Protein AF-0000000084938611 (afdb_homodimer)

Sequence (372 aa):
MTQPIEGFDRHVVHQPCFSPTEMANIIAAADADLMDGTIAGQVGDNSIRRSKVHWLDKQTFDWAYRRLWKVVETLNRQHFGFDIERFEGRFQVARYHQDDEGFYTWHMDAGQKTANRKISISVQLTPPQDYLGGTLEFFYTNKNKPAPTDHGSIVAFPSFVMHRVTPIERGVRYSLVAWVVGPRWRMTQPIEGFDRHVVHQPCFSPTEMANIIAAADADLMDGTIAGQVGDNSIRRSKVHWLDKQTFDWAYRRLWKVVETLNRQHFGFDIERFEGRFQVARYHQDDEGFYTWHMDAGQKTANRKISISVQLTPPQDYLGGTLEFFYTNKNKPAPTDHGSIVAFPSFVMHRVTPIERGVRYSLVAWVVGPRWR

pLDDT: mean 89.87, std 13.72, range [24.64, 98.81]

Solvent-accessible surface area (backbone atoms only — not comparable to full-atom values): 18884 Å² total; per-residue (Å²): 126,81,60,75,57,59,23,70,57,52,70,46,80,44,74,53,88,60,52,72,67,55,36,50,51,53,50,52,61,30,72,75,54,62,40,76,40,67,49,97,92,40,76,68,46,68,88,48,34,34,37,32,28,16,70,49,57,59,80,86,42,41,68,58,55,55,53,50,46,55,51,50,53,50,49,30,70,62,47,58,58,55,56,69,75,46,66,54,81,56,43,34,35,37,37,29,36,33,93,70,39,6,30,28,50,55,31,42,64,20,28,59,90,30,42,34,36,47,36,32,36,42,29,28,53,36,50,53,88,56,37,36,65,49,45,44,31,31,54,44,48,89,50,81,42,74,57,83,52,52,61,30,29,30,38,36,30,53,13,61,48,37,28,29,30,39,47,21,71,36,47,52,45,39,33,40,37,41,37,30,23,28,64,62,62,45,129,80,60,76,56,60,23,68,57,54,70,46,79,44,75,51,88,60,52,73,68,55,37,50,50,53,50,53,61,29,71,75,54,62,40,76,39,67,47,98,93,38,76,68,46,68,87,48,34,35,38,31,28,18,70,49,58,60,79,86,42,42,67,57,55,55,53,51,46,54,50,50,52,52,49,30,68,62,47,58,58,53,56,69,73,45,66,54,82,57,43,34,34,38,39,29,37,32,92,70,39,7,28,30,51,54,32,42,64,20,27,59,91,30,42,33,36,47,38,32,35,40,30,28,54,36,51,53,89,56,38,36,63,49,45,44,32,31,53,45,49,89,48,80,43,73,58,85,52,51,61,27,28,31,38,39,30,54,12,61,48,38,30,30,30,39,48,22,70,36,48,52,45,38,32,40,38,43,38,29,24,29,65,63,60,46

Radius of gyration: 22.22 Å; Cα contacts (8 Å, |Δi|>4): 883; chains: 2; bounding box: 39×65×51 Å

Organism: Ferrimonas balearica (strain DSM 9799 / CCM 4581 / KCTC 23876 / PAT) (NCBI:txid550540)

Secondary structure (DSSP, 8-state):
-------SS--EEE---S-HHHHHHHHHHHHTS-EE--BTTB---TTTEE-EEEEPPTTTTHHHHHHHHHHHHHHIIIII-----EE-SSPEEEEEEGGGT-EEEEE-SS-SS-TTEEEEEEEE-S-GGGEEE--EEEESSSSEEEPP--TT-EEEEETTSEEEEPPEEEEEEEEEEEEEE-SPP-/-------SS--EEE---S-HHHHHHHHHHHHTS-EE--BTTB---TTTEE-EEEEPPTTTTHHHHHHHHHHHHHHIIIII-----EE-SSPEEEEEEGGGT-EEEEE-SS-STTTTEEEEEEEE-S-GGGEEE--EEEESSSSEEEPP--TT-EEEEETTSEEEEPPEEEEEEEEEEEEEE-SPP-

InterPro domains:
  IPR005123 Oxoglutarate/iron-dependent dioxygenase domain [PS51471] (86-182)
  IPR006620 Prolyl 4-hydroxylase, alpha subunit [SM00702] (8-181)
  IPR044862 Prolyl 4-hydroxylase alpha subunit, Fe(2+) 2OG dioxygenase domain [PF13640] (91-180)

Foldseek 3Di:
DQPDQDDQLDKDKDAFPDDLVRLVVVVVVWVVDWDFDDDVPDDDPVVAWGKIKDFDDCVVVVVVQVSVVVVVVVCCSRHPVDAFDGWDHTKMKIKAFQVSQGKGDKDFQCDPVNQQWFKKKKFWSDAPVQWDFQWKWWDRDPDIHTDDNHHRMMMMHTRGTIIMTGTTNGGMTIMIMITIGGPGDD/DQPDQDDQLDKDKDAFPDDLVRLVVVVVVWVVDWDFDDDDPDDDPVVAWGKIKDFDDCVVVVVVQVSVVVVVVVCCSRHPVDAFDGWDHTKMKIKAFQVSQGKGDKDFQCDPVNQQWFKKKKFWSDAPVQWDFQWKWWDRDPDIHTDDNHHRMMMMHTRGTIIMTGTTNGGMTIMIMITIGGPGDD

Structure (mmCIF, N/CA/C/O backbone):
data_AF-0000000084938611-model_v1
#
loop_
_entity.id
_entity.type
_entity.pdbx_description
1 polymer '2OG-Fe(II) oxygenase'
#
loop_
_atom_site.group_PDB
_atom_site.id
_atom_site.type_symbol
_atom_site.label_atom_id
_atom_site.label_alt_id
_atom_site.label_comp_id
_atom_site.label_asym_id
_atom_site.label_entity_id
_atom_site.label_seq_id
_atom_site.pdbx_PDB_ins_code
_atom_site.Cartn_x
_atom_site.Cartn_y
_atom_site.Cartn_z
_atom_site.occupancy
_atom_site.B_iso_or_equiv
_atom_site.auth_seq_id
_atom_site.auth_comp_id
_atom_site.auth_asym_id
_atom_site.auth_atom_id
_atom_site.pdbx_PDB_model_num
ATOM 1 N N . MET A 1 1 ? 19.312 -14.242 15.898 1 25.19 1 MET A N 1
ATOM 2 C CA . MET A 1 1 ? 19.219 -12.812 15.625 1 25.19 1 MET A CA 1
ATOM 3 C C . MET A 1 1 ? 18.172 -12.523 14.562 1 25.19 1 MET A C 1
ATOM 5 O O . MET A 1 1 ? 18.234 -13.055 13.445 1 25.19 1 MET A O 1
ATOM 9 N N . THR A 1 2 ? 16.984 -12.289 14.906 1 33.72 2 THR A N 1
ATOM 10 C CA . THR A 1 2 ? 15.859 -12.195 13.977 1 33.72 2 THR A CA 1
ATOM 11 C C . THR A 1 2 ? 16.172 -11.195 12.867 1 33.72 2 THR A C 1
ATOM 13 O O . THR A 1 2 ? 16.578 -10.062 13.133 1 33.72 2 THR A O 1
ATOM 16 N N . GLN A 1 3 ? 16.531 -11.688 11.773 1 39.69 3 GLN A N 1
ATOM 17 C CA . GLN A 1 3 ? 16.922 -10.812 10.672 1 39.69 3 GLN A CA 1
ATOM 18 C C . GLN A 1 3 ? 15.969 -9.617 10.562 1 39.69 3 GLN A C 1
ATOM 20 O O . GLN A 1 3 ? 14.758 -9.758 10.766 1 39.69 3 GLN A O 1
ATOM 25 N N . PRO A 1 4 ? 16.578 -8.602 10.703 1 44.38 4 PRO A N 1
ATOM 26 C CA . PRO A 1 4 ? 15.75 -7.398 10.625 1 44.38 4 PRO A CA 1
ATOM 27 C C . PRO A 1 4 ? 14.766 -7.434 9.453 1 44.38 4 PRO A C 1
ATOM 29 O O . PRO A 1 4 ? 15.125 -7.875 8.359 1 44.38 4 PRO A O 1
ATOM 32 N N . ILE A 1 5 ? 13.492 -7.875 9.68 1 49.47 5 ILE A N 1
ATOM 33 C CA . ILE A 1 5 ? 12.438 -7.762 8.68 1 49.47 5 ILE A CA 1
ATOM 34 C C . ILE A 1 5 ? 12.562 -6.426 7.949 1 49.47 5 ILE A C 1
ATOM 36 O O . ILE A 1 5 ? 12.625 -5.371 8.586 1 49.47 5 ILE A O 1
ATOM 40 N N . GLU A 1 6 ? 13.141 -6.535 6.77 1 56.44 6 GLU A N 1
ATOM 41 C CA . GLU A 1 6 ? 13.289 -5.395 5.871 1 56.44 6 GLU A CA 1
ATOM 42 C C . GLU A 1 6 ? 11.953 -4.707 5.621 1 56.44 6 GLU A C 1
ATOM 44 O O . GLU A 1 6 ? 10.898 -5.273 5.91 1 56.44 6 GLU A O 1
ATOM 49 N N . GLY A 1 7 ? 11.906 -3.578 5.219 1 61.72 7 GLY A N 1
ATOM 50 C CA . GLY A 1 7 ? 10.773 -2.736 4.863 1 61.72 7 GLY A CA 1
ATOM 51 C C . GLY A 1 7 ? 9.812 -3.402 3.898 1 61.72 7 GLY A C 1
ATOM 52 O O . GLY A 1 7 ? 10.117 -4.465 3.35 1 61.72 7 GLY A O 1
ATOM 53 N N . PHE A 1 8 ? 8.578 -3.033 3.906 1 64.44 8 PHE A N 1
ATOM 54 C CA . PHE A 1 8 ? 7.492 -3.646 3.15 1 64.44 8 PHE A CA 1
ATOM 55 C C . PHE A 1 8 ? 7.469 -3.129 1.718 1 64.44 8 PHE A C 1
ATOM 57 O O . PHE A 1 8 ? 6.52 -3.385 0.975 1 64.44 8 PHE A O 1
ATOM 64 N N . ASP A 1 9 ? 8.547 -2.529 1.434 1 65.19 9 ASP A N 1
ATOM 65 C CA . ASP A 1 9 ? 8.648 -1.992 0.08 1 65.19 9 ASP A CA 1
ATOM 66 C C . ASP A 1 9 ? 9.391 -2.953 -0.841 1 65.19 9 ASP A C 1
ATOM 68 O O . ASP A 1 9 ? 10.234 -2.531 -1.634 1 65.19 9 ASP A O 1
ATOM 72 N N . ARG A 1 10 ? 9.086 -4.207 -0.572 1 74.88 10 ARG A N 1
ATOM 73 C CA . ARG A 1 10 ? 9.734 -5.195 -1.429 1 74.88 10 ARG A CA 1
ATOM 74 C C . ARG A 1 10 ? 8.906 -6.473 -1.51 1 74.88 10 ARG A C 1
ATOM 76 O O . ARG A 1 10 ? 8.078 -6.742 -0.635 1 74.88 10 ARG A O 1
ATOM 83 N N . HIS A 1 11 ? 9.117 -7.164 -2.607 1 89.94 11 HIS A N 1
ATOM 84 C CA . HIS A 1 11 ? 8.672 -8.547 -2.734 1 89.94 11 HIS A CA 1
ATOM 85 C C . HIS A 1 11 ? 9.836 -9.516 -2.598 1 89.94 11 HIS A C 1
ATOM 87 O O . HIS A 1 11 ? 11 -9.125 -2.734 1 89.94 11 HIS A O 1
ATOM 93 N N . VAL A 1 12 ? 9.562 -10.727 -2.23 1 93.88 12 VAL A N 1
ATOM 94 C CA . VAL A 1 12 ? 10.578 -11.758 -2.088 1 93.88 12 VAL A CA 1
ATOM 95 C C . VAL A 1 12 ? 10.344 -12.859 -3.125 1 93.88 12 VAL A C 1
ATOM 97 O O . VAL A 1 12 ? 9.203 -13.141 -3.494 1 93.88 12 VAL A O 1
ATOM 100 N N . VAL A 1 13 ? 11.484 -13.445 -3.578 1 95.5 13 VAL A N 1
ATOM 101 C CA . VAL A 1 13 ? 11.414 -14.461 -4.625 1 95.5 13 VAL A CA 1
ATOM 102 C C . VAL A 1 13 ? 11.945 -15.789 -4.09 1 95.5 13 VAL A C 1
ATOM 104 O O . VAL A 1 13 ? 12.938 -15.82 -3.363 1 95.5 13 VAL A O 1
ATOM 107 N N . HIS A 1 14 ? 11.281 -16.828 -4.379 1 97.44 14 HIS A N 1
ATOM 108 C CA . HIS A 1 14 ? 11.68 -18.188 -4.023 1 97.44 14 HIS A CA 1
ATOM 109 C C . HIS A 1 14 ? 11.773 -19.078 -5.262 1 97.44 14 HIS A C 1
ATOM 111 O O . HIS A 1 14 ? 11.07 -18.844 -6.25 1 97.44 14 HIS A O 1
ATOM 117 N N . GLN A 1 15 ? 12.617 -20.031 -5.219 1 97.06 15 GLN A N 1
ATOM 118 C CA . GLN A 1 15 ? 12.758 -21 -6.305 1 97.06 15 GLN A CA 1
ATOM 119 C C . GLN A 1 15 ? 11.492 -21.828 -6.465 1 97.06 15 GLN A C 1
ATOM 121 O O . GLN A 1 15 ? 10.688 -21.922 -5.539 1 97.06 15 GLN A O 1
ATOM 126 N N . PRO A 1 16 ? 11.375 -22.484 -7.648 1 97.88 16 PRO A N 1
ATOM 127 C CA . PRO A 1 16 ? 10.172 -23.281 -7.895 1 97.88 16 PRO A CA 1
ATOM 128 C C . PRO A 1 16 ? 10.008 -24.422 -6.887 1 97.88 16 PRO A C 1
ATOM 130 O O . PRO A 1 16 ? 10.992 -25.047 -6.484 1 97.88 16 PRO A O 1
ATOM 133 N N . CYS A 1 17 ? 8.75 -24.594 -6.535 1 98.12 17 CYS A N 1
ATOM 134 C CA . CYS A 1 17 ? 8.461 -25.766 -5.703 1 98.12 17 CYS A CA 1
ATOM 135 C C . CYS A 1 17 ? 7.629 -26.781 -6.469 1 98.12 17 CYS A C 1
ATOM 137 O O . CYS A 1 17 ? 7.23 -27.812 -5.91 1 98.12 17 CYS A O 1
ATOM 139 N N . PHE A 1 18 ? 7.27 -26.484 -7.711 1 98.44 18 PHE A N 1
ATOM 140 C CA . PHE A 1 18 ? 6.578 -27.391 -8.617 1 98.44 18 PHE A CA 1
ATOM 141 C C . PHE A 1 18 ? 7.469 -27.75 -9.797 1 98.44 18 PHE A C 1
ATOM 143 O O . PHE A 1 18 ? 8.203 -26.922 -10.32 1 98.44 18 PHE A O 1
ATOM 150 N N . SER A 1 19 ? 7.324 -28.969 -10.25 1 98.19 19 SER A N 1
ATOM 151 C CA . SER A 1 19 ? 8.008 -29.391 -11.469 1 98.19 19 SER A CA 1
ATOM 152 C C . SER A 1 19 ? 7.297 -28.859 -12.711 1 98.19 19 SER A C 1
ATOM 154 O O . SER A 1 19 ? 6.121 -28.5 -12.648 1 98.19 19 SER A O 1
ATOM 156 N N . PRO A 1 20 ? 8.008 -28.875 -13.859 1 97.88 20 PRO A N 1
ATOM 157 C CA . PRO A 1 20 ? 7.352 -28.484 -15.109 1 97.88 20 PRO A CA 1
ATOM 158 C C . PRO A 1 20 ? 6.109 -29.312 -15.414 1 97.88 20 PRO A C 1
ATOM 160 O O . PRO A 1 20 ? 5.098 -28.766 -15.875 1 97.88 20 PRO A O 1
ATOM 163 N N . THR A 1 21 ? 6.172 -30.609 -15.125 1 98.31 21 THR A N 1
ATOM 164 C CA . THR A 1 21 ? 5.027 -31.484 -15.367 1 98.31 21 THR A CA 1
ATOM 165 C C . THR A 1 21 ? 3.859 -31.109 -14.461 1 98.31 21 THR A C 1
ATOM 167 O O . THR A 1 21 ? 2.709 -31.078 -14.906 1 98.31 21 THR A O 1
ATOM 170 N N . GLU A 1 22 ? 4.172 -30.828 -13.219 1 98.5 22 GLU A N 1
ATOM 171 C CA . GLU A 1 22 ? 3.145 -30.422 -12.266 1 98.5 22 GLU A CA 1
ATOM 172 C C . GLU A 1 22 ? 2.498 -29.109 -12.672 1 98.5 22 GLU A C 1
ATOM 174 O O . GLU A 1 22 ? 1.279 -28.953 -12.578 1 98.5 22 GLU A O 1
ATOM 179 N N . MET A 1 23 ? 3.281 -28.172 -13.156 1 98.62 23 MET A N 1
ATOM 180 C CA . MET A 1 23 ? 2.76 -26.875 -13.594 1 98.62 23 MET A CA 1
ATOM 181 C C . MET A 1 23 ? 1.889 -27.031 -14.836 1 98.62 23 MET A C 1
ATOM 183 O O . MET A 1 23 ? 0.851 -26.391 -14.953 1 98.62 23 MET A O 1
ATOM 187 N N . ALA A 1 24 ? 2.275 -27.938 -15.695 1 98.12 24 ALA A N 1
ATOM 188 C CA . ALA A 1 24 ? 1.462 -28.219 -16.875 1 98.12 24 ALA A CA 1
ATOM 189 C C . ALA A 1 24 ? 0.113 -28.812 -16.469 1 98.12 24 ALA A C 1
ATOM 191 O O . ALA A 1 24 ? -0.913 -28.516 -17.078 1 98.12 24 ALA A O 1
ATOM 192 N N . ASN A 1 25 ? 0.142 -29.672 -15.469 1 97.94 25 ASN A N 1
ATOM 193 C CA . ASN A 1 25 ? -1.1 -30.25 -14.969 1 97.94 25 ASN A CA 1
ATOM 194 C C . ASN A 1 25 ? -2.025 -29.188 -14.383 1 97.94 25 ASN A C 1
ATOM 196 O O . ASN A 1 25 ? -3.242 -29.25 -14.57 1 97.94 25 ASN A O 1
ATOM 200 N N . ILE A 1 26 ? -1.446 -28.219 -13.641 1 98.44 26 ILE A N 1
ATOM 201 C CA . ILE A 1 26 ? -2.223 -27.125 -13.07 1 98.44 26 ILE A CA 1
ATOM 202 C C . ILE A 1 26 ? -2.857 -26.312 -14.188 1 98.44 26 ILE A C 1
ATOM 204 O O . ILE A 1 26 ? -4.051 -26 -14.133 1 98.44 26 ILE A O 1
ATOM 208 N N . ILE A 1 27 ? -2.1 -26.016 -15.211 1 98.38 27 ILE A N 1
ATOM 209 C CA . ILE A 1 27 ? -2.594 -25.234 -16.328 1 98.38 27 ILE A CA 1
ATOM 210 C C . ILE A 1 27 ? -3.719 -25.984 -17.031 1 98.38 27 ILE A C 1
ATOM 212 O O . ILE A 1 27 ? -4.754 -25.406 -17.375 1 98.38 27 ILE A O 1
ATOM 216 N N . ALA A 1 28 ? -3.561 -27.297 -17.25 1 97.81 28 ALA A N 1
ATOM 217 C CA . ALA A 1 28 ? -4.559 -28.109 -17.938 1 97.81 28 ALA A CA 1
ATOM 218 C C . ALA A 1 28 ? -5.875 -28.125 -17.172 1 97.81 28 ALA A C 1
ATOM 220 O O . ALA A 1 28 ? -6.949 -28.031 -17.766 1 97.81 28 ALA A O 1
ATOM 221 N N . ALA A 1 29 ? -5.766 -28.266 -15.891 1 96.88 29 ALA A N 1
ATOM 222 C CA . ALA A 1 29 ? -6.961 -28.25 -15.055 1 96.88 29 ALA A CA 1
ATOM 223 C C . ALA A 1 29 ? -7.695 -26.922 -15.164 1 96.88 29 ALA A C 1
ATOM 225 O O . ALA A 1 29 ? -8.93 -26.891 -15.195 1 96.88 29 ALA A O 1
ATOM 226 N N . ALA A 1 30 ? -6.918 -25.844 -15.211 1 96.12 30 ALA A N 1
ATOM 227 C CA . ALA A 1 30 ? -7.516 -24.516 -15.297 1 96.12 30 ALA A CA 1
ATOM 228 C C . ALA A 1 30 ? -8.156 -24.281 -16.672 1 96.12 30 ALA A C 1
ATOM 230 O O . ALA A 1 30 ? -9.266 -23.75 -16.75 1 96.12 30 ALA A O 1
ATOM 231 N N . ASP A 1 31 ? -7.52 -24.734 -17.688 1 94.19 31 ASP A N 1
ATOM 232 C CA . ASP A 1 31 ? -7.953 -24.484 -19.062 1 94.19 31 ASP A CA 1
ATOM 233 C C . ASP A 1 31 ? -9.297 -25.172 -19.344 1 94.19 31 ASP A C 1
ATOM 235 O O . ASP A 1 31 ? -10.055 -24.719 -20.203 1 94.19 31 ASP A O 1
ATOM 239 N N . ALA A 1 32 ? -9.617 -26.141 -18.547 1 89.69 32 ALA A N 1
ATOM 240 C CA . ALA A 1 32 ? -10.844 -26.906 -18.75 1 89.69 32 ALA A CA 1
ATOM 241 C C . ALA A 1 32 ? -12.062 -26.109 -18.297 1 89.69 32 ALA A C 1
ATOM 243 O O . ALA A 1 32 ? -13.188 -26.391 -18.719 1 89.69 32 ALA A O 1
ATOM 244 N N . ASP A 1 33 ? -11.859 -25.141 -17.406 1 90 33 ASP A N 1
ATOM 245 C CA . ASP A 1 33 ? -12.984 -24.422 -16.812 1 90 33 ASP A CA 1
ATOM 246 C C . ASP A 1 33 ? -12.57 -23.016 -16.375 1 90 33 ASP A C 1
ATOM 248 O O . ASP A 1 33 ? -12.492 -22.734 -15.172 1 90 33 ASP A O 1
ATOM 252 N N . LEU A 1 34 ? -12.43 -22.141 -17.328 1 91.94 34 LEU A N 1
ATOM 253 C CA . LEU A 1 34 ? -12.062 -20.75 -17.031 1 91.94 34 LEU A CA 1
ATOM 254 C C . LEU A 1 34 ? -13.297 -19.859 -16.984 1 91.94 34 LEU A C 1
ATOM 256 O O . LEU A 1 34 ? -14.227 -20.031 -17.781 1 91.94 34 LEU A O 1
ATOM 260 N N . MET A 1 35 ? -13.312 -18.984 -16.125 1 89.31 35 MET A N 1
ATOM 261 C CA . MET A 1 35 ? -14.336 -17.938 -16.031 1 89.31 35 MET A CA 1
ATOM 262 C C . MET A 1 35 ? -13.695 -16.562 -15.992 1 89.31 35 MET A C 1
ATOM 264 O O . MET A 1 35 ? -12.484 -16.438 -15.805 1 89.31 35 MET A O 1
ATOM 268 N N . ASP A 1 36 ? -14.477 -15.57 -16.281 1 85.94 36 ASP A N 1
ATOM 269 C CA . ASP A 1 36 ? -13.93 -14.211 -16.25 1 85.94 36 ASP A CA 1
ATOM 270 C C . ASP A 1 36 ? -13.406 -13.867 -14.859 1 85.94 36 ASP A C 1
ATOM 272 O O . ASP A 1 36 ? -14.031 -14.195 -13.844 1 85.94 36 ASP A O 1
ATOM 276 N N . GLY A 1 37 ? -12.258 -13.336 -14.859 1 85.31 37 GLY A N 1
ATOM 277 C CA . GLY A 1 37 ? -11.742 -12.805 -13.609 1 85.31 37 GLY A CA 1
ATOM 278 C C . GLY A 1 37 ? -12.531 -11.617 -13.094 1 85.31 37 GLY A C 1
ATOM 279 O O . GLY A 1 37 ? -12.891 -10.719 -13.867 1 85.31 37 GLY A O 1
ATOM 280 N N . THR A 1 38 ? -12.852 -11.594 -11.797 1 73.38 38 THR A N 1
ATOM 281 C CA . THR A 1 38 ? -13.633 -10.508 -11.203 1 73.38 38 THR A CA 1
ATOM 282 C C . THR A 1 38 ? -12.82 -9.766 -10.156 1 73.38 38 THR A C 1
ATOM 284 O O . THR A 1 38 ? -11.734 -10.211 -9.766 1 73.38 38 THR A O 1
ATOM 287 N N . ILE A 1 39 ? -13.203 -8.5 -9.977 1 66.94 39 ILE A N 1
ATOM 288 C CA . ILE A 1 39 ? -12.641 -7.707 -8.883 1 66.94 39 ILE A CA 1
ATOM 289 C C . ILE A 1 39 ? -13.578 -7.754 -7.676 1 66.94 39 ILE A C 1
ATOM 291 O O . ILE A 1 39 ? -14.805 -7.758 -7.836 1 66.94 39 ILE A O 1
ATOM 295 N N . ALA A 1 40 ? -12.883 -8.023 -6.477 1 56.31 40 ALA A N 1
ATOM 296 C CA . ALA A 1 40 ? -13.695 -8.031 -5.258 1 56.31 40 ALA A CA 1
ATOM 297 C C . ALA A 1 40 ? -14.758 -6.941 -5.297 1 56.31 40 ALA A C 1
ATOM 299 O O . ALA A 1 40 ? -14.438 -5.754 -5.332 1 56.31 40 ALA A O 1
ATOM 300 N N . GLY A 1 41 ? -16.094 -7.234 -5.438 1 48.59 41 GLY A N 1
ATOM 301 C CA . GLY A 1 41 ? -17.281 -6.383 -5.348 1 48.59 41 GLY A CA 1
ATOM 302 C C . GLY A 1 41 ? -17.781 -5.918 -6.699 1 48.59 41 GLY A C 1
ATOM 303 O O . GLY A 1 41 ? -18.844 -5.309 -6.797 1 48.59 41 GLY A O 1
ATOM 304 N N . GLN A 1 42 ? -16.859 -5.867 -7.695 1 53.59 42 GLN A N 1
ATOM 305 C CA . GLN A 1 42 ? -17.438 -5.34 -8.93 1 53.59 42 GLN A CA 1
ATOM 306 C C . GLN A 1 42 ? -17.328 -6.352 -10.062 1 53.59 42 GLN A C 1
ATOM 308 O O . GLN A 1 42 ? -16.375 -7.137 -10.117 1 53.59 42 GLN A O 1
ATOM 313 N N . VAL A 1 43 ? -18.531 -6.578 -10.602 1 51.97 43 VAL A N 1
ATOM 314 C CA . VAL A 1 43 ? -18.609 -7.273 -11.883 1 51.97 43 VAL A CA 1
ATOM 315 C C . VAL A 1 43 ? -17.469 -6.832 -12.789 1 51.97 43 VAL A C 1
ATOM 317 O O . VAL A 1 43 ? -16.953 -5.723 -12.648 1 51.97 43 VAL A O 1
ATOM 320 N N . GLY A 1 44 ? -16.984 -7.676 -13.75 1 61.59 44 GLY A N 1
ATOM 321 C CA . GLY A 1 44 ? -15.977 -7.625 -14.797 1 61.59 44 GLY A CA 1
ATOM 322 C C . GLY A 1 44 ? -15.852 -6.258 -15.438 1 61.59 44 GLY A C 1
ATOM 323 O O . GLY A 1 44 ? -16.719 -5.84 -16.203 1 61.59 44 GLY A O 1
ATOM 324 N N . ASP A 1 45 ? -15.195 -5.297 -14.781 1 72.56 45 ASP A N 1
ATOM 325 C CA . ASP A 1 45 ? -14.828 -4.078 -15.492 1 72.56 45 ASP A CA 1
ATOM 326 C C . ASP A 1 45 ? -13.562 -4.289 -16.328 1 72.56 45 ASP A C 1
ATOM 328 O O . ASP A 1 45 ? -12.461 -4.371 -15.773 1 72.56 45 ASP A O 1
ATOM 332 N N . ASN A 1 46 ? -13.797 -4.395 -17.531 1 80.69 46 ASN A N 1
ATOM 333 C CA . ASN A 1 46 ? -12.719 -4.73 -18.453 1 80.69 46 ASN A CA 1
ATOM 334 C C . ASN A 1 46 ? -11.68 -3.617 -18.531 1 80.69 46 ASN A C 1
ATOM 336 O O . ASN A 1 46 ? -10.609 -3.803 -19.109 1 80.69 46 ASN A O 1
ATOM 340 N N . SER A 1 47 ? -12.008 -2.58 -17.938 1 80.62 47 SER A N 1
ATOM 341 C CA . SER A 1 47 ? -11.008 -1.521 -17.891 1 80.62 47 SER A CA 1
ATOM 342 C C . SER A 1 47 ? -10.039 -1.729 -16.719 1 80.62 47 SER A C 1
ATOM 344 O O . SER A 1 47 ? -8.977 -1.114 -16.672 1 80.62 47 SER A O 1
ATOM 346 N N . ILE A 1 48 ? -10.375 -2.609 -15.883 1 84.56 48 ILE A N 1
ATOM 347 C CA . ILE A 1 48 ? -9.578 -2.84 -14.688 1 84.56 48 ILE A CA 1
ATOM 348 C C . ILE A 1 48 ? -8.82 -4.164 -14.812 1 84.56 48 ILE A C 1
ATOM 350 O O . ILE A 1 48 ? -7.652 -4.258 -14.438 1 84.56 48 ILE A O 1
ATOM 354 N N . ARG A 1 49 ? -9.602 -5.121 -15.359 1 89.19 49 ARG A N 1
ATOM 355 C CA . ARG A 1 49 ? -9.016 -6.453 -15.469 1 89.19 49 ARG A CA 1
ATOM 356 C C . ARG A 1 49 ? -9.57 -7.195 -16.688 1 89.19 49 ARG A C 1
ATOM 358 O O . ARG A 1 49 ? -10.781 -7.188 -16.922 1 89.19 49 ARG A O 1
ATOM 365 N N . ARG A 1 50 ? -8.719 -7.75 -17.5 1 92.5 50 ARG A N 1
ATOM 366 C CA . ARG A 1 50 ? -9.031 -8.711 -18.547 1 92.5 50 ARG A CA 1
ATOM 367 C C . ARG A 1 50 ? -8.25 -10.008 -18.359 1 92.5 50 ARG A C 1
ATOM 369 O O . ARG A 1 50 ? -7.105 -10.117 -18.797 1 92.5 50 ARG A O 1
ATOM 376 N N . SER A 1 51 ? -8.781 -10.906 -17.688 1 95.06 51 SER A N 1
ATOM 377 C CA . SER A 1 51 ? -8.211 -12.227 -17.422 1 95.06 51 SER A CA 1
ATOM 378 C C . SER A 1 51 ? -9.305 -13.266 -17.203 1 95.06 51 SER A C 1
ATOM 380 O O . SER A 1 51 ? -10.461 -12.922 -16.938 1 95.06 51 SER A O 1
ATOM 382 N N . LYS A 1 52 ? -9 -14.398 -17.453 1 95.38 52 LYS A N 1
ATOM 383 C CA . LYS A 1 52 ? -9.836 -15.516 -17.047 1 95.38 52 LYS A CA 1
ATOM 384 C C . LYS A 1 52 ? -9.219 -16.266 -15.875 1 95.38 52 LYS A C 1
ATOM 386 O O . LYS A 1 52 ? -7.992 -16.297 -15.727 1 95.38 52 LYS A O 1
ATOM 391 N N . VAL A 1 53 ? -10.062 -16.844 -15.055 1 96.69 53 VAL A N 1
ATOM 392 C CA . VAL A 1 53 ? -9.508 -17.484 -13.867 1 96.69 53 VAL A CA 1
ATOM 393 C C . VAL A 1 53 ? -10.188 -18.828 -13.633 1 96.69 53 VAL A C 1
ATOM 395 O O . VAL A 1 53 ? -11.281 -19.078 -14.148 1 96.69 53 VAL A O 1
ATOM 398 N N . HIS A 1 54 ? -9.523 -19.688 -13.008 1 96.81 54 HIS A N 1
ATOM 399 C CA . HIS A 1 54 ? -10 -20.953 -12.492 1 96.81 54 HIS A CA 1
ATOM 400 C C . HIS A 1 54 ? -9.57 -21.156 -11.047 1 96.81 54 HIS A C 1
ATOM 402 O O . HIS A 1 54 ? -8.445 -20.828 -10.672 1 96.81 54 HIS A O 1
ATOM 408 N N . TRP A 1 55 ? -10.445 -21.734 -10.219 1 96.88 55 TRP A N 1
ATOM 409 C CA . TRP A 1 55 ? -10.133 -22.047 -8.828 1 96.88 55 TRP A CA 1
ATOM 410 C C . TRP A 1 55 ? -9.805 -23.531 -8.656 1 96.88 55 TRP A C 1
ATOM 412 O O . TRP A 1 55 ? -10.641 -24.391 -8.922 1 96.88 55 TRP A O 1
ATOM 422 N N . LEU A 1 56 ? -8.625 -23.797 -8.258 1 96.81 56 LEU A N 1
ATOM 423 C CA . LEU A 1 56 ? -8.102 -25.172 -8.211 1 96.81 56 LEU A CA 1
ATOM 424 C C . LEU A 1 56 ? -8.805 -25.984 -7.141 1 96.81 56 LEU A C 1
ATOM 426 O O . LEU A 1 56 ? -8.953 -25.531 -6.004 1 96.81 56 LEU A O 1
ATOM 430 N N . ASP A 1 57 ? -9.133 -27.172 -7.492 1 95.38 57 ASP A N 1
ATOM 431 C CA . ASP A 1 57 ? -9.766 -28.078 -6.551 1 95.38 57 ASP A CA 1
ATOM 432 C C . ASP A 1 57 ? -8.797 -28.484 -5.441 1 95.38 57 ASP A C 1
ATOM 434 O O . ASP A 1 57 ? -7.719 -29.016 -5.715 1 95.38 57 ASP A O 1
ATOM 438 N N . LYS A 1 58 ? -9.18 -28.391 -4.219 1 95.88 58 LYS A N 1
ATOM 439 C CA . LYS A 1 58 ? -8.289 -28.609 -3.082 1 95.88 58 LYS A CA 1
ATOM 440 C C . LYS A 1 58 ? -7.965 -30.094 -2.93 1 95.88 58 LYS A C 1
ATOM 442 O O . LYS A 1 58 ? -6.848 -30.453 -2.561 1 95.88 58 LYS A O 1
ATOM 447 N N . GLN A 1 59 ? -8.898 -30.922 -3.17 1 95.88 59 GLN A N 1
ATOM 448 C CA . GLN A 1 59 ? -8.68 -32.344 -2.998 1 95.88 59 GLN A CA 1
ATOM 449 C C . GLN A 1 59 ? -7.703 -32.875 -4.043 1 95.88 59 GLN A C 1
ATOM 451 O O . GLN A 1 59 ? -6.738 -33.562 -3.703 1 95.88 59 GLN A O 1
ATOM 456 N N . THR A 1 60 ? -7.898 -32.531 -5.25 1 96.75 60 THR A N 1
ATOM 457 C CA . THR A 1 60 ? -7.078 -33.031 -6.359 1 96.75 60 THR A CA 1
ATOM 458 C C . THR A 1 60 ? -5.664 -32.469 -6.266 1 96.75 60 THR A C 1
ATOM 460 O O . THR A 1 60 ? -4.695 -33.125 -6.613 1 96.75 60 THR A O 1
ATOM 463 N N . PHE A 1 61 ? -5.547 -31.25 -5.777 1 98.25 61 PHE A N 1
ATOM 464 C CA . PHE A 1 61 ? -4.246 -30.578 -5.789 1 98.25 61 PHE A CA 1
ATOM 465 C C . PHE A 1 61 ? -3.748 -30.344 -4.371 1 98.25 61 PHE A C 1
ATOM 467 O O . PHE A 1 61 ? -3.059 -29.359 -4.105 1 98.25 61 PHE A O 1
ATOM 474 N N . ASP A 1 62 ? -4.141 -31.188 -3.438 1 97.81 62 ASP A N 1
ATOM 475 C CA . ASP A 1 62 ? -3.738 -31.078 -2.037 1 97.81 62 ASP A CA 1
ATOM 476 C C . ASP A 1 62 ? -2.221 -30.969 -1.911 1 97.81 62 ASP A C 1
ATOM 478 O O . ASP A 1 62 ? -1.718 -30.219 -1.066 1 97.81 62 ASP A O 1
ATOM 482 N N . TRP A 1 63 ? -1.532 -31.656 -2.746 1 98.12 63 TRP A N 1
ATOM 483 C CA . TRP A 1 63 ? -0.073 -31.641 -2.725 1 98.12 63 TRP A CA 1
ATOM 484 C C . TRP A 1 63 ? 0.453 -30.219 -2.975 1 98.12 63 TRP A C 1
ATOM 486 O O . TRP A 1 63 ? 1.449 -29.812 -2.377 1 98.12 63 TRP A O 1
ATOM 496 N N . ALA A 1 64 ? -0.118 -29.484 -3.859 1 98.5 64 ALA A N 1
ATOM 497 C CA . ALA A 1 64 ? 0.309 -28.125 -4.18 1 98.5 64 ALA A CA 1
ATOM 498 C C . ALA A 1 64 ? 0.108 -27.188 -2.986 1 98.5 64 ALA A C 1
ATOM 500 O O . ALA A 1 64 ? 0.963 -26.359 -2.697 1 98.5 64 ALA A O 1
ATOM 501 N N . TYR A 1 65 ? -1.027 -27.344 -2.293 1 98.38 65 TYR A N 1
ATOM 502 C CA . TYR A 1 65 ? -1.314 -26.531 -1.116 1 98.38 65 TYR A CA 1
ATOM 503 C C . TYR A 1 65 ? -0.298 -26.781 -0.011 1 98.38 65 TYR A C 1
ATOM 505 O O . TYR A 1 65 ? 0.205 -25.844 0.613 1 98.38 65 TYR A O 1
ATOM 513 N N . ARG A 1 66 ? -0.013 -28.047 0.173 1 98.19 66 ARG A N 1
ATOM 514 C CA . ARG A 1 66 ? 0.94 -28.406 1.216 1 98.19 66 ARG A CA 1
ATOM 515 C C . ARG A 1 66 ? 2.33 -27.875 0.901 1 98.19 66 ARG A C 1
ATOM 517 O O . ARG A 1 66 ? 2.996 -27.297 1.773 1 98.19 66 ARG A O 1
ATOM 524 N N . ARG A 1 67 ? 2.74 -28.031 -0.258 1 98.44 67 ARG A N 1
ATOM 525 C CA . ARG A 1 67 ? 4.086 -27.609 -0.638 1 98.44 67 ARG A CA 1
ATOM 526 C C . ARG A 1 67 ? 4.219 -26.094 -0.6 1 98.44 67 ARG A C 1
ATOM 528 O O . ARG A 1 67 ? 5.219 -25.562 -0.115 1 98.44 67 ARG A O 1
ATOM 535 N N . LEU A 1 68 ? 3.227 -25.391 -1.126 1 98.62 68 LEU A N 1
ATOM 536 C CA . LEU A 1 68 ? 3.291 -23.938 -1.13 1 98.62 68 LEU A CA 1
ATOM 537 C C . LEU A 1 68 ? 3.234 -23.375 0.291 1 98.62 68 LEU A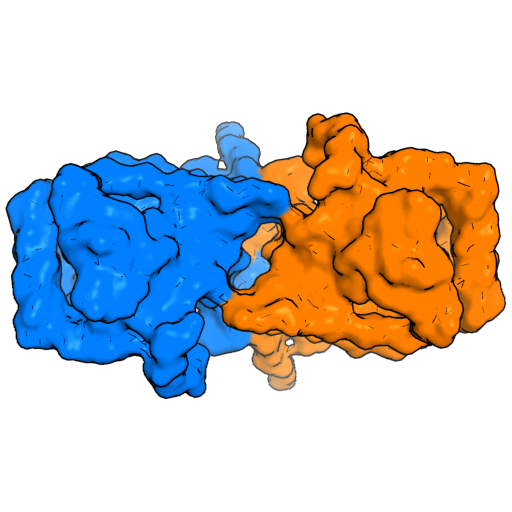 C 1
ATOM 539 O O . LEU A 1 68 ? 3.852 -22.359 0.588 1 98.62 68 LEU A O 1
ATOM 543 N N . TRP A 1 69 ? 2.508 -24.078 1.181 1 98.56 69 TRP A N 1
ATOM 544 C CA . TRP A 1 69 ? 2.449 -23.625 2.566 1 98.56 69 TRP A CA 1
ATOM 545 C C . TRP A 1 69 ? 3.828 -23.688 3.217 1 98.56 69 TRP A C 1
ATOM 547 O O . TRP A 1 69 ? 4.203 -22.781 3.973 1 98.56 69 TRP A O 1
ATOM 557 N N . LYS A 1 70 ? 4.551 -24.719 2.91 1 98.5 70 LYS A N 1
ATOM 558 C CA . LYS A 1 70 ? 5.906 -24.812 3.445 1 98.5 70 LYS A CA 1
ATOM 559 C C . LYS A 1 70 ? 6.762 -23.641 2.982 1 98.5 70 LYS A C 1
ATOM 561 O O . LYS A 1 70 ? 7.547 -23.094 3.76 1 98.5 70 LYS A O 1
ATOM 566 N N . VAL A 1 71 ? 6.582 -23.281 1.735 1 98.5 71 VAL A N 1
ATOM 567 C CA . VAL A 1 71 ? 7.305 -22.141 1.195 1 98.5 71 VAL A CA 1
ATOM 568 C C . VAL A 1 71 ? 6.867 -20.859 1.922 1 98.5 71 VAL A C 1
ATOM 570 O O . VAL A 1 71 ? 7.707 -20.062 2.332 1 98.5 71 VAL A O 1
ATOM 573 N N . VAL A 1 72 ? 5.555 -20.688 2.137 1 98.06 72 VAL A N 1
ATOM 574 C CA . VAL A 1 72 ? 4.988 -19.516 2.801 1 98.06 72 VAL A CA 1
ATOM 575 C C . VAL A 1 72 ? 5.559 -19.406 4.215 1 98.06 72 VAL A C 1
ATOM 577 O O . VAL A 1 72 ? 5.98 -18.312 4.633 1 98.06 72 VAL A O 1
ATOM 580 N N . GLU A 1 73 ? 5.562 -20.5 4.887 1 97.81 73 GLU A N 1
ATOM 581 C CA . GLU A 1 73 ? 6.078 -20.5 6.254 1 97.81 73 GLU A CA 1
ATOM 582 C C . GLU A 1 73 ? 7.539 -20.062 6.289 1 97.81 73 GLU A C 1
ATOM 584 O O . GLU A 1 73 ? 7.938 -19.281 7.152 1 97.81 73 GLU A O 1
ATOM 589 N N . THR A 1 74 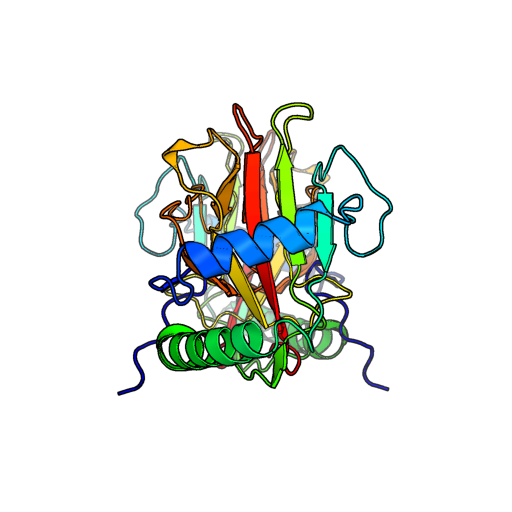? 8.289 -20.609 5.406 1 97.12 74 THR A N 1
ATOM 590 C CA . THR A 1 74 ? 9.703 -20.266 5.336 1 97.12 74 THR A CA 1
ATOM 591 C C . THR A 1 74 ? 9.898 -18.797 5.027 1 97.12 74 THR A C 1
ATOM 593 O O . THR A 1 74 ? 10.648 -18.094 5.719 1 97.12 74 THR A O 1
ATOM 596 N N . LEU A 1 75 ? 9.211 -18.281 4.008 1 95.62 75 LEU A N 1
ATOM 597 C CA . LEU A 1 75 ? 9.352 -16.891 3.602 1 95.62 75 LEU A CA 1
ATOM 598 C C . LEU A 1 75 ? 8.875 -15.953 4.703 1 95.62 75 LEU A C 1
ATOM 600 O O . LEU A 1 75 ? 9.477 -14.898 4.93 1 95.62 75 LEU A O 1
ATOM 604 N N . ASN A 1 76 ? 7.77 -16.328 5.332 1 94.69 76 ASN A N 1
ATOM 605 C CA . ASN A 1 76 ? 7.25 -15.492 6.414 1 94.69 76 ASN A CA 1
ATOM 606 C C . ASN A 1 76 ? 8.25 -15.383 7.562 1 94.69 76 ASN A C 1
ATOM 608 O O . ASN A 1 76 ? 8.477 -14.289 8.086 1 94.69 76 ASN A O 1
ATOM 612 N N . ARG A 1 77 ? 8.797 -16.5 7.934 1 93.19 77 ARG A N 1
ATOM 613 C CA . ARG A 1 77 ? 9.766 -16.516 9.023 1 93.19 77 ARG A CA 1
ATOM 614 C C . ARG A 1 77 ? 11 -15.68 8.672 1 93.19 77 ARG A C 1
ATOM 616 O O . ARG A 1 77 ? 11.523 -14.953 9.516 1 93.19 77 ARG A O 1
ATOM 623 N N . GLN A 1 78 ? 11.398 -15.734 7.496 1 91.62 78 GLN A N 1
ATOM 624 C CA . GLN A 1 78 ? 12.664 -15.141 7.086 1 91.62 78 GLN A CA 1
ATOM 625 C C . GLN A 1 78 ? 12.5 -13.664 6.75 1 91.62 78 GLN A C 1
ATOM 627 O O . GLN A 1 78 ? 13.43 -12.875 6.938 1 91.62 78 GLN A O 1
ATOM 632 N N . HIS A 1 79 ? 11.273 -13.297 6.266 1 89.5 79 HIS A N 1
ATOM 633 C CA . HIS A 1 79 ? 11.234 -11.992 5.613 1 89.5 79 HIS A CA 1
ATOM 634 C C . HIS A 1 79 ? 10.109 -11.125 6.18 1 89.5 79 HIS A C 1
ATOM 636 O O . HIS A 1 79 ? 10.195 -9.898 6.16 1 89.5 79 HIS A O 1
ATOM 642 N N . PHE A 1 80 ? 8.984 -11.703 6.641 1 89.12 80 PHE A N 1
ATOM 643 C CA . PHE A 1 80 ? 7.805 -10.883 6.918 1 89.12 80 PHE A CA 1
ATOM 644 C C . PHE A 1 80 ? 7.484 -10.891 8.406 1 89.12 80 PHE A C 1
ATOM 646 O O . PHE A 1 80 ? 7.207 -9.844 8.992 1 89.12 80 PHE A O 1
ATOM 653 N N . GLY A 1 81 ? 7.461 -12.117 8.992 1 89.62 81 GLY A N 1
ATOM 654 C CA . GLY A 1 81 ? 7.141 -12.25 10.406 1 89.62 81 GLY A CA 1
ATOM 655 C C . GLY A 1 81 ? 5.691 -11.914 10.719 1 89.62 81 GLY A C 1
ATOM 656 O O . GLY A 1 81 ? 5.395 -11.375 11.789 1 89.62 81 GLY A O 1
ATOM 657 N N . PHE A 1 82 ? 4.73 -12.164 9.852 1 92.12 82 PHE A N 1
ATOM 658 C CA . PHE A 1 82 ? 3.318 -11.859 10.055 1 92.12 82 PHE A CA 1
ATOM 659 C C . PHE A 1 82 ? 2.627 -12.992 10.82 1 92.12 82 PHE A C 1
ATOM 661 O O . PHE A 1 82 ? 3.111 -14.125 10.836 1 92.12 82 PHE A O 1
ATOM 668 N N . ASP A 1 83 ? 1.565 -12.578 11.555 1 95 83 ASP A N 1
ATOM 669 C CA . ASP A 1 83 ? 0.657 -13.594 12.086 1 95 83 ASP A CA 1
ATOM 670 C C . ASP A 1 83 ? -0.21 -14.188 10.977 1 95 83 ASP A C 1
ATOM 672 O O . ASP A 1 83 ? -1.159 -13.547 10.516 1 95 83 ASP A O 1
ATOM 676 N N . ILE A 1 84 ? 0.139 -15.367 10.547 1 97 84 ILE A N 1
ATOM 677 C CA . ILE A 1 84 ? -0.583 -15.984 9.438 1 97 84 ILE A CA 1
ATOM 678 C C . ILE A 1 84 ? -1.301 -17.234 9.93 1 97 84 ILE A C 1
ATOM 680 O O . ILE A 1 84 ? -0.833 -17.906 10.852 1 97 84 ILE A O 1
ATOM 684 N N . GLU A 1 85 ? -2.43 -17.562 9.305 1 98.06 85 GLU A N 1
ATOM 685 C CA . GLU A 1 85 ? -3.254 -18.672 9.789 1 98.06 85 GLU A CA 1
ATOM 686 C C . GLU A 1 85 ? -3.432 -19.734 8.719 1 98.06 85 GLU A C 1
ATOM 688 O O . GLU A 1 85 ? -3.23 -20.922 8.984 1 98.06 85 GLU A O 1
ATOM 693 N N . ARG A 1 86 ? -3.881 -19.344 7.508 1 97.94 86 ARG A N 1
ATOM 694 C CA . ARG A 1 86 ? -4.23 -20.297 6.449 1 97.94 86 ARG A CA 1
ATOM 695 C C . ARG A 1 86 ? -4.316 -19.594 5.098 1 97.94 86 ARG A C 1
ATOM 697 O O . ARG A 1 86 ? -4.262 -18.359 5.027 1 97.94 86 ARG A O 1
ATOM 704 N N . PHE A 1 87 ? -4.387 -20.406 4.059 1 98.19 87 PHE A N 1
ATOM 705 C CA . PHE A 1 87 ? -4.762 -19.844 2.766 1 98.19 87 PHE A CA 1
ATOM 706 C C . PHE A 1 87 ? -6.223 -19.406 2.764 1 98.19 87 PHE A C 1
ATOM 708 O O . PHE A 1 87 ? -7.074 -20.078 3.363 1 98.19 87 PHE A O 1
ATOM 715 N N . GLU A 1 88 ? -6.43 -18.344 2.053 1 96.94 88 GLU A N 1
ATOM 716 C CA . GLU A 1 88 ? -7.809 -17.938 1.79 1 96.94 88 GLU A CA 1
ATOM 717 C C . GLU A 1 88 ? -8.414 -18.75 0.65 1 96.94 88 GLU A C 1
ATOM 719 O O . GLU A 1 88 ? -8.047 -18.562 -0.512 1 96.94 88 GLU A O 1
ATOM 724 N N . GLY A 1 89 ? -9.281 -19.609 0.974 1 95.75 89 GLY A N 1
ATOM 725 C CA . GLY A 1 89 ? -10.008 -20.344 -0.052 1 95.75 89 GLY A CA 1
ATOM 726 C C . GLY A 1 89 ? -9.102 -21.172 -0.952 1 95.75 89 GLY A C 1
ATOM 727 O O . GLY A 1 89 ? -8.195 -21.844 -0.472 1 95.75 89 GLY A O 1
ATOM 728 N N . ARG A 1 90 ? -9.469 -21.219 -2.26 1 97.25 90 ARG A N 1
ATOM 729 C CA . ARG A 1 90 ? -8.758 -22.016 -3.26 1 97.25 90 ARG A CA 1
ATOM 730 C C . ARG A 1 90 ? -7.73 -21.172 -3.996 1 97.25 90 ARG A C 1
ATOM 732 O O . ARG A 1 90 ? -7.844 -19.938 -4.043 1 97.25 90 ARG A O 1
ATOM 739 N N . PHE A 1 91 ? -6.719 -21.906 -4.48 1 98.25 91 PHE A N 1
ATOM 740 C CA . PHE A 1 91 ? -5.77 -21.219 -5.355 1 98.25 91 PHE A CA 1
ATOM 741 C C . PHE A 1 91 ? -6.441 -20.797 -6.648 1 98.25 91 PHE A C 1
ATOM 743 O O . PHE A 1 91 ? -7.25 -21.531 -7.215 1 98.25 91 PHE A O 1
ATOM 750 N N . GLN A 1 92 ? -6.129 -19.578 -7.117 1 97.81 92 GLN A N 1
ATOM 751 C CA . GLN A 1 92 ? -6.613 -19.062 -8.391 1 97.81 92 GLN A CA 1
ATOM 752 C C . GLN A 1 92 ? -5.566 -19.234 -9.492 1 97.81 92 GLN A C 1
ATOM 754 O O . GLN A 1 92 ? -4.406 -18.859 -9.312 1 97.81 92 GLN A O 1
ATOM 759 N N . VAL A 1 93 ? -5.941 -19.859 -10.516 1 98.38 93 VAL A N 1
ATOM 760 C CA . VAL A 1 93 ? -5.117 -19.844 -11.719 1 98.38 93 VAL A CA 1
ATOM 761 C C . VAL A 1 93 ? -5.645 -18.781 -12.688 1 98.38 93 VAL A C 1
ATOM 763 O O . VAL A 1 93 ? -6.805 -18.828 -13.102 1 98.38 93 VAL A O 1
ATOM 766 N N . ALA A 1 94 ? -4.816 -17.812 -13.023 1 97.81 94 ALA A N 1
ATOM 767 C CA . ALA A 1 94 ? -5.195 -16.719 -13.914 1 97.81 94 ALA A CA 1
ATOM 768 C C . ALA A 1 94 ? -4.555 -16.891 -15.289 1 97.81 94 ALA A C 1
ATOM 770 O O . ALA A 1 94 ? -3.367 -17.203 -15.391 1 97.81 94 ALA A O 1
ATOM 771 N N . ARG A 1 95 ? -5.348 -16.672 -16.266 1 97.94 95 ARG A N 1
ATOM 772 C CA . ARG A 1 95 ? -4.871 -16.656 -17.641 1 97.94 95 ARG A CA 1
ATOM 773 C C . ARG A 1 95 ? -4.965 -15.266 -18.25 1 97.94 95 ARG A C 1
ATOM 775 O O . ARG A 1 95 ? -6.043 -14.664 -18.266 1 97.94 95 ARG A O 1
ATOM 782 N N . TYR A 1 96 ? -3.881 -14.797 -18.703 1 97.69 96 TYR A N 1
ATOM 783 C CA . TYR A 1 96 ? -3.807 -13.586 -19.516 1 97.69 96 TYR A CA 1
ATOM 784 C C . TYR A 1 96 ? -3.473 -13.914 -20.953 1 97.69 96 TYR A C 1
ATOM 786 O O . TYR A 1 96 ? -2.432 -14.508 -21.25 1 97.69 96 TYR A O 1
ATOM 794 N N . HIS A 1 97 ? -4.332 -13.484 -21.828 1 97.25 97 HIS A N 1
ATOM 795 C CA . HIS A 1 97 ? -4.223 -13.914 -23.219 1 97.25 97 HIS A CA 1
ATOM 796 C C . HIS A 1 97 ? -4.023 -12.719 -24.141 1 97.25 97 HIS A C 1
ATOM 798 O O . HIS A 1 97 ? -4.633 -11.672 -23.938 1 97.25 97 HIS A O 1
ATOM 804 N N . GLN A 1 98 ? -3.279 -12.922 -25.203 1 97.19 98 GLN A N 1
ATOM 805 C CA . GLN A 1 98 ? -2.949 -11.852 -26.141 1 97.19 98 GLN A CA 1
ATOM 806 C C . GLN A 1 98 ? -4.199 -11.344 -26.844 1 97.19 98 GLN A C 1
ATOM 808 O O . GLN A 1 98 ? -4.289 -10.156 -27.172 1 97.19 98 GLN A O 1
ATOM 813 N N . ASP A 1 99 ? -5.168 -12.133 -27.125 1 95.88 99 ASP A N 1
ATOM 814 C CA . ASP A 1 99 ? -6.344 -11.766 -27.906 1 95.88 99 ASP A CA 1
ATOM 815 C C . ASP A 1 99 ? -7.094 -10.602 -27.266 1 95.88 99 ASP A C 1
ATOM 817 O O . ASP A 1 99 ? -7.664 -9.766 -27.969 1 95.88 99 ASP A O 1
ATOM 821 N N . ASP A 1 100 ? -7.051 -10.523 -25.969 1 93 100 ASP A N 1
ATOM 822 C CA . ASP A 1 100 ? -7.773 -9.461 -25.266 1 93 100 ASP A CA 1
ATOM 823 C C . ASP A 1 100 ? -6.805 -8.516 -24.562 1 93 100 ASP A C 1
ATOM 825 O O . ASP A 1 100 ? -7.215 -7.727 -23.703 1 93 100 ASP A O 1
ATOM 829 N N . GLU A 1 101 ? -5.543 -8.703 -24.891 1 95.56 101 GLU A N 1
ATOM 830 C CA . GLU A 1 101 ? -4.535 -7.91 -24.203 1 95.56 101 GLU A CA 1
ATOM 831 C C . GLU A 1 101 ? -4.695 -8.008 -22.688 1 95.56 101 GLU A C 1
ATOM 833 O O . GLU A 1 101 ? -4.762 -6.992 -22 1 95.56 101 GLU A O 1
ATOM 838 N N . GLY A 1 102 ? -4.77 -9.234 -22.25 1 96.19 102 GLY A N 1
ATOM 839 C CA . GLY A 1 102 ? -5.043 -9.484 -20.844 1 96.19 102 GLY A CA 1
ATOM 840 C C . GLY A 1 102 ? -4.152 -8.688 -19.906 1 96.19 102 GLY A C 1
ATOM 841 O O . GLY A 1 102 ? -2.963 -8.516 -20.172 1 96.19 102 GLY A O 1
ATOM 842 N N . PHE A 1 103 ? -4.676 -8.156 -18.859 1 95.5 103 PHE A N 1
ATOM 843 C CA . PHE A 1 103 ? -3.961 -7.359 -17.859 1 95.5 103 PHE A CA 1
ATOM 844 C C . PHE A 1 103 ? -4.75 -7.277 -16.562 1 95.5 103 PHE A C 1
ATOM 846 O O . PHE A 1 103 ? -5.883 -7.762 -16.484 1 95.5 103 PHE A O 1
ATOM 853 N N . TYR A 1 104 ? -4.227 -6.777 -15.586 1 94.56 104 TYR A N 1
ATOM 854 C CA . TYR A 1 104 ? -4.844 -6.395 -14.32 1 94.56 104 TYR A CA 1
ATOM 855 C C . TYR A 1 104 ? -4.195 -5.133 -13.758 1 94.56 104 TYR A C 1
ATOM 857 O O . TYR A 1 104 ? -3.041 -5.16 -13.328 1 94.56 104 TYR A O 1
ATOM 865 N N . THR A 1 105 ? -4.922 -4.078 -13.781 1 90.12 105 THR A N 1
ATOM 866 C CA . THR A 1 105 ? -4.359 -2.775 -13.453 1 90.12 105 THR A CA 1
ATOM 867 C C . THR A 1 105 ? -3.947 -2.723 -11.984 1 90.12 105 THR A C 1
ATOM 869 O O . THR A 1 105 ? -4.129 -3.693 -11.242 1 90.12 105 THR A O 1
ATOM 872 N N . TRP A 1 106 ? -3.359 -1.684 -11.609 1 87.69 106 TRP A N 1
ATOM 873 C CA . TRP A 1 106 ? -2.855 -1.479 -10.25 1 87.69 106 TRP A CA 1
ATOM 874 C C . TRP A 1 106 ? -3.939 -1.767 -9.219 1 87.69 106 TRP A C 1
ATOM 876 O O . TRP A 1 106 ? -5.055 -1.25 -9.32 1 87.69 106 TRP A O 1
ATOM 886 N N . HIS A 1 107 ? -3.582 -2.592 -8.195 1 86.38 107 HIS A N 1
ATOM 887 C CA . HIS A 1 107 ? -4.52 -2.941 -7.133 1 86.38 107 HIS A CA 1
ATOM 888 C C . HIS A 1 107 ? -3.783 -3.469 -5.906 1 86.38 107 HIS A C 1
ATOM 890 O O . HIS A 1 107 ? -2.596 -3.791 -5.977 1 86.38 107 HIS A O 1
ATOM 896 N N . MET A 1 108 ? -4.52 -3.467 -4.801 1 86.12 108 MET A N 1
ATOM 897 C CA . MET A 1 108 ? -4.098 -4.137 -3.574 1 86.12 108 MET A CA 1
ATOM 898 C C . MET A 1 108 ? -4.965 -5.359 -3.299 1 86.12 108 MET A C 1
ATOM 900 O O . MET A 1 108 ? -6.168 -5.348 -3.568 1 86.12 108 MET A O 1
ATOM 904 N N . ASP A 1 109 ? -4.336 -6.336 -2.744 1 88 109 ASP A N 1
ATOM 905 C CA . ASP A 1 109 ? -5.09 -7.547 -2.424 1 88 109 ASP A CA 1
ATOM 906 C C . ASP A 1 109 ? -5.781 -7.418 -1.068 1 88 109 ASP A C 1
ATOM 908 O O . ASP A 1 109 ? -6.648 -8.227 -0.729 1 88 109 ASP A O 1
ATOM 912 N N . ALA A 1 110 ? -5.379 -6.453 -0.262 1 81 110 ALA A N 1
ATOM 913 C CA . ALA A 1 110 ? -5.957 -6.238 1.062 1 81 110 ALA A CA 1
ATOM 914 C C . ALA A 1 110 ? -6.895 -5.035 1.062 1 81 110 ALA A C 1
ATOM 916 O O . ALA A 1 110 ? -6.559 -3.975 1.588 1 81 110 ALA A O 1
ATOM 917 N N . GLY A 1 111 ? -8.023 -5.176 0.518 1 73.81 111 GLY A N 1
ATOM 918 C CA . GLY A 1 111 ? -9.031 -4.129 0.506 1 73.81 111 GLY A CA 1
ATOM 919 C C . GLY A 1 111 ? -10.062 -4.289 1.605 1 73.81 111 GLY A C 1
ATOM 920 O O . GLY A 1 111 ? -9.805 -4.941 2.619 1 73.81 111 GLY A O 1
ATOM 921 N N . GLN A 1 112 ? -11.141 -3.566 1.475 1 71.06 112 GLN A N 1
ATOM 922 C CA . GLN A 1 112 ? -12.188 -3.506 2.486 1 71.06 112 GLN A CA 1
ATOM 923 C C . GLN A 1 112 ? -12.703 -4.902 2.836 1 71.06 112 GLN A C 1
ATOM 925 O O . GLN A 1 112 ? -12.883 -5.227 4.012 1 71.06 112 GLN A O 1
ATOM 930 N N . LYS A 1 113 ? -12.828 -5.828 1.837 1 76.25 113 LYS A N 1
ATOM 931 C CA . LYS A 1 113 ? -13.398 -7.148 2.072 1 76.25 113 LYS A CA 1
ATOM 932 C C . LYS A 1 113 ? -12.305 -8.195 2.26 1 76.25 113 LYS A C 1
ATOM 934 O O . LYS A 1 113 ? -12.594 -9.367 2.527 1 76.25 113 LYS A O 1
ATOM 939 N N . THR A 1 114 ? -11.102 -7.812 2.051 1 84.88 114 THR A N 1
ATOM 940 C CA . THR A 1 114 ? -9.977 -8.734 2.115 1 84.88 114 THR A CA 1
ATOM 941 C C . THR A 1 114 ? -8.891 -8.203 3.043 1 84.88 114 THR A C 1
ATOM 943 O O . THR A 1 114 ? -7.699 -8.375 2.779 1 84.88 114 THR A O 1
ATOM 946 N N . ALA A 1 115 ? -9.336 -7.543 4.098 1 80.69 115 ALA A N 1
ATOM 947 C CA . ALA A 1 115 ? -8.422 -6.84 4.992 1 80.69 115 ALA A CA 1
ATOM 948 C C . ALA A 1 115 ? -7.574 -7.824 5.797 1 80.69 115 ALA A C 1
ATOM 950 O O . ALA A 1 115 ? -6.57 -7.438 6.402 1 80.69 115 ALA A O 1
ATOM 951 N N . ASN A 1 116 ? -8.008 -9.078 5.797 1 89.38 116 ASN A N 1
ATOM 952 C CA . ASN A 1 116 ? -7.289 -10.078 6.578 1 89.38 116 ASN A CA 1
ATOM 953 C C . ASN A 1 116 ? -6.184 -10.742 5.758 1 89.38 116 ASN A C 1
ATOM 955 O O . ASN A 1 116 ? -5.426 -11.562 6.277 1 89.38 116 ASN A O 1
ATOM 959 N N . ARG A 1 117 ? -6.082 -10.398 4.488 1 92.69 117 ARG A N 1
ATOM 960 C CA . ARG A 1 117 ? -4.984 -10.93 3.686 1 92.69 117 ARG A CA 1
ATOM 961 C C . ARG A 1 117 ? -3.65 -10.328 4.113 1 92.69 117 ARG A C 1
ATOM 963 O O . ARG A 1 117 ? -3.512 -9.109 4.188 1 92.69 117 ARG A O 1
ATOM 970 N N . LYS A 1 118 ? -2.73 -11.273 4.391 1 93.06 118 LYS A N 1
ATOM 971 C CA . LYS A 1 118 ? -1.423 -10.867 4.902 1 93.06 118 LYS A CA 1
ATOM 972 C C . LYS A 1 118 ? -0.354 -10.961 3.818 1 93.06 118 LYS A C 1
ATOM 974 O O . LYS A 1 118 ? 0.393 -10.008 3.59 1 93.06 118 LYS A O 1
ATOM 979 N N . ILE A 1 119 ? -0.308 -12.062 3.186 1 95.81 119 ILE A N 1
ATOM 980 C CA . ILE A 1 119 ? 0.696 -12.328 2.164 1 95.81 119 ILE A CA 1
ATOM 981 C C . ILE A 1 119 ? 0.011 -12.75 0.866 1 95.81 119 ILE A C 1
ATOM 983 O O . ILE A 1 119 ? -0.903 -13.578 0.88 1 95.81 119 ILE A O 1
ATOM 987 N N . SER A 1 120 ? 0.381 -12.156 -0.209 1 96.88 120 SER A N 1
ATOM 988 C CA . SER A 1 120 ? 0.001 -12.602 -1.547 1 96.88 120 SER A CA 1
ATOM 989 C C . SER A 1 120 ? 1.14 -13.359 -2.221 1 96.88 120 SER A C 1
ATOM 991 O O . SER A 1 120 ? 2.309 -13.008 -2.062 1 96.88 120 SER A O 1
ATOM 993 N N . ILE A 1 121 ? 0.783 -14.352 -2.977 1 98.5 121 ILE A N 1
ATOM 994 C CA . ILE A 1 121 ? 1.756 -15.203 -3.658 1 98.5 121 ILE A CA 1
ATOM 995 C C . ILE A 1 121 ? 1.371 -15.344 -5.129 1 98.5 121 ILE A C 1
ATOM 997 O O . ILE A 1 121 ? 0.196 -15.531 -5.453 1 98.5 121 ILE A O 1
ATOM 1001 N N . SER A 1 122 ? 2.336 -15.242 -5.961 1 98.62 122 SER A N 1
ATOM 1002 C CA . SER A 1 122 ? 2.18 -15.531 -7.387 1 98.62 122 SER A CA 1
ATOM 1003 C C . SER A 1 122 ? 3.234 -16.516 -7.867 1 98.62 122 SER A C 1
ATOM 1005 O O . SER A 1 122 ? 4.43 -16.328 -7.629 1 98.62 122 SER A O 1
ATOM 1007 N N . VAL A 1 123 ? 2.82 -17.562 -8.484 1 98.81 123 VAL A N 1
ATOM 1008 C CA . VAL A 1 123 ? 3.717 -18.531 -9.102 1 98.81 123 VAL A CA 1
ATOM 1009 C C . VAL A 1 123 ? 3.645 -18.422 -10.617 1 98.81 123 VAL A C 1
ATOM 1011 O O . VAL A 1 123 ? 2.562 -18.5 -11.203 1 98.81 123 VAL A O 1
ATOM 1014 N N . GLN A 1 124 ? 4.762 -18.266 -11.219 1 98.69 124 GLN A N 1
ATOM 1015 C CA . GLN A 1 124 ? 4.82 -18.188 -12.672 1 98.69 124 GLN A CA 1
ATOM 1016 C C . GLN A 1 124 ? 4.711 -19.578 -13.297 1 98.69 124 GLN A C 1
ATOM 1018 O O . GLN A 1 124 ? 5.645 -20.375 -13.219 1 98.69 124 GLN A O 1
ATOM 1023 N N . LEU A 1 125 ? 3.65 -19.812 -14 1 98.69 125 LEU A N 1
ATOM 1024 C CA . LEU A 1 125 ? 3.412 -21.172 -14.492 1 98.69 125 LEU A CA 1
ATOM 1025 C C . LEU A 1 125 ? 3.865 -21.312 -15.938 1 98.69 125 LEU A C 1
ATOM 1027 O O . LEU A 1 125 ? 4.168 -22.422 -16.391 1 98.69 125 LEU A O 1
ATOM 1031 N N . THR A 1 126 ? 3.82 -20.25 -16.734 1 98.44 126 THR A N 1
ATOM 1032 C CA . THR A 1 126 ? 4.211 -20.281 -18.141 1 98.44 126 THR A CA 1
ATOM 1033 C C . THR A 1 126 ? 5.688 -19.922 -18.297 1 98.44 126 THR A C 1
ATOM 1035 O O . THR A 1 126 ? 6.152 -18.938 -17.719 1 98.44 126 THR A O 1
ATOM 1038 N N . PRO A 1 127 ? 6.43 -20.656 -19.094 1 98 127 PRO A N 1
ATOM 1039 C CA . PRO A 1 127 ? 7.812 -20.266 -19.375 1 98 127 PRO A CA 1
ATOM 1040 C C . PRO A 1 127 ? 7.918 -18.875 -20.016 1 98 127 PRO A C 1
ATOM 1042 O O . PRO A 1 127 ? 7.086 -18.5 -20.844 1 98 127 PRO A O 1
ATOM 1045 N N . PRO A 1 128 ? 8.938 -18.141 -19.594 1 96.38 128 PRO A N 1
ATOM 1046 C CA . PRO A 1 128 ? 9.031 -16.75 -20.047 1 96.38 128 PRO A CA 1
ATOM 1047 C C . PRO A 1 128 ? 9.172 -16.625 -21.562 1 96.38 128 PRO A C 1
ATOM 1049 O O . PRO A 1 128 ? 8.805 -15.586 -22.125 1 96.38 128 PRO A O 1
ATOM 1052 N N . GLN A 1 129 ? 9.672 -17.625 -22.25 1 97.12 129 GLN A N 1
ATOM 1053 C CA . GLN A 1 129 ? 9.867 -17.547 -23.688 1 97.12 129 GLN A CA 1
ATOM 1054 C C . GLN A 1 129 ? 8.539 -17.656 -24.438 1 97.12 129 GLN A C 1
ATOM 1056 O O . GLN A 1 129 ? 8.461 -17.375 -25.625 1 97.12 129 GLN A O 1
ATOM 1061 N N . ASP A 1 130 ? 7.523 -18.047 -23.766 1 97.81 130 ASP A N 1
ATOM 1062 C CA . ASP A 1 130 ? 6.262 -18.359 -24.438 1 97.81 130 ASP A CA 1
ATOM 1063 C C . ASP A 1 130 ? 5.328 -17.156 -24.422 1 97.81 130 ASP A C 1
ATOM 1065 O O . ASP A 1 130 ? 4.219 -17.219 -24.969 1 97.81 130 ASP A O 1
ATOM 1069 N N . TYR A 1 131 ? 5.707 -16.031 -23.859 1 97.94 131 TYR A N 1
ATOM 1070 C CA . TYR A 1 131 ? 4.859 -14.852 -23.859 1 97.94 131 TYR A CA 1
ATOM 1071 C C . TYR A 1 131 ? 5.699 -13.586 -23.75 1 97.94 131 TYR A C 1
ATOM 1073 O O . TYR A 1 131 ? 6.883 -13.641 -23.406 1 97.94 131 TYR A O 1
ATOM 1081 N N . LEU A 1 132 ? 5.109 -12.492 -24.156 1 97.81 132 LEU A N 1
ATOM 1082 C CA . LEU A 1 132 ? 5.629 -11.141 -23.984 1 97.81 132 LEU A CA 1
ATOM 1083 C C . LEU A 1 132 ? 4.602 -10.242 -23.312 1 97.81 132 LEU A C 1
ATOM 1085 O O . LEU A 1 132 ? 3.408 -10.305 -23.625 1 97.81 132 LEU A O 1
ATOM 1089 N N . GLY A 1 133 ? 5.184 -9.328 -22.453 1 97.56 133 GLY A N 1
ATOM 1090 C CA . GLY A 1 133 ? 4.254 -8.57 -21.625 1 97.56 133 GLY A CA 1
ATOM 1091 C C . GLY A 1 133 ? 3.74 -9.352 -20.422 1 97.56 133 GLY A C 1
ATOM 1092 O O . GLY A 1 133 ? 4.449 -10.195 -19.875 1 97.56 133 GLY A O 1
ATOM 1093 N N . GLY A 1 134 ? 2.566 -8.984 -19.906 1 97.44 134 GLY A N 1
ATOM 1094 C CA . GLY A 1 134 ? 1.983 -9.703 -18.797 1 97.44 134 GLY A CA 1
ATOM 1095 C C . GLY A 1 134 ? 2.869 -9.703 -17.562 1 97.44 134 GLY A C 1
ATOM 1096 O O . GLY A 1 134 ? 2.871 -10.664 -16.797 1 97.44 134 GLY A O 1
ATOM 1097 N N . THR A 1 135 ? 3.66 -8.68 -17.375 1 96.69 135 THR A N 1
ATOM 1098 C CA . THR A 1 135 ? 4.633 -8.609 -16.297 1 96.69 135 THR A CA 1
ATOM 1099 C C . THR A 1 135 ? 3.951 -8.234 -14.984 1 96.69 135 THR A C 1
ATOM 1101 O O . THR A 1 135 ? 3.172 -7.281 -14.938 1 96.69 135 THR A O 1
ATOM 1104 N N . LEU A 1 136 ? 4.211 -9.031 -13.969 1 97.44 136 LEU A N 1
ATOM 1105 C CA . LEU A 1 136 ? 3.852 -8.609 -12.617 1 97.44 136 LEU A CA 1
ATOM 1106 C C . LEU A 1 136 ? 4.793 -7.516 -12.125 1 97.44 136 LEU A C 1
ATOM 1108 O O . LEU A 1 136 ? 6.008 -7.723 -12.047 1 97.44 136 LEU A O 1
ATOM 1112 N N . GLU A 1 137 ? 4.207 -6.355 -11.812 1 94.31 137 GLU A N 1
ATOM 1113 C CA . GLU A 1 137 ? 5 -5.215 -11.359 1 94.31 137 GLU A CA 1
ATOM 1114 C C . GLU A 1 137 ? 4.5 -4.699 -10.008 1 94.31 137 GLU A C 1
ATOM 1116 O O . GLU A 1 137 ? 3.309 -4.785 -9.711 1 94.31 137 GLU A O 1
ATOM 1121 N N . PHE A 1 138 ? 5.418 -4.184 -9.273 1 90.5 138 PHE A N 1
ATOM 1122 C CA . PHE A 1 138 ? 5.125 -3.619 -7.965 1 90.5 138 PHE A CA 1
ATOM 1123 C C . PHE A 1 138 ? 5.422 -2.125 -7.938 1 90.5 138 PHE A C 1
ATOM 1125 O O . PHE A 1 138 ? 6.359 -1.662 -8.594 1 90.5 138 PHE A O 1
ATOM 1132 N N . PHE A 1 139 ? 4.555 -1.519 -7.219 1 81.88 139 PHE A N 1
ATOM 1133 C CA . PHE A 1 139 ? 4.719 -0.079 -7.059 1 81.88 139 PHE A CA 1
ATOM 1134 C C . PHE A 1 139 ? 5.121 0.264 -5.629 1 81.88 139 PHE A C 1
ATOM 1136 O O . PHE A 1 139 ? 4.273 0.343 -4.738 1 81.88 139 PHE A O 1
ATOM 1143 N N . TYR A 1 140 ? 6.395 0.298 -5.328 1 72.56 140 TYR A N 1
ATOM 1144 C CA . TYR A 1 140 ? 6.891 0.646 -4 1 72.56 140 TYR A CA 1
ATOM 1145 C C . TYR A 1 140 ? 7.148 2.143 -3.891 1 72.56 140 TYR A C 1
ATOM 1147 O O . TYR A 1 140 ? 6.695 2.789 -2.941 1 72.56 140 TYR A O 1
ATOM 1155 N N . THR A 1 141 ? 8.016 2.664 -4.582 1 64.94 141 THR A N 1
ATOM 1156 C CA . THR A 1 141 ? 8.391 4.074 -4.648 1 64.94 141 THR A CA 1
ATOM 1157 C C . THR A 1 141 ? 8.211 4.613 -6.062 1 64.94 141 THR A C 1
ATOM 1159 O O . THR A 1 141 ? 7.352 4.141 -6.809 1 64.94 141 THR A O 1
ATOM 1162 N N . ASN A 1 142 ? 8.961 5.406 -6.477 1 62.03 142 ASN A N 1
ATOM 1163 C CA . ASN A 1 142 ? 8.859 6.195 -7.699 1 62.03 142 ASN A CA 1
ATOM 1164 C C . ASN A 1 142 ? 9.148 5.352 -8.938 1 62.03 142 ASN A C 1
ATOM 1166 O O . ASN A 1 142 ? 9.211 5.879 -10.055 1 62.03 142 ASN A O 1
ATOM 1170 N N . LYS A 1 143 ? 9.289 3.949 -8.625 1 69.12 143 LYS A N 1
ATOM 1171 C CA . LYS A 1 143 ? 9.578 3.154 -9.812 1 69.12 143 LYS A CA 1
ATOM 1172 C C . LYS A 1 143 ? 8.859 1.809 -9.766 1 69.12 143 LYS A C 1
ATOM 1174 O O . LYS A 1 143 ? 8.773 1.183 -8.703 1 69.12 143 LYS A O 1
ATOM 1179 N N . ASN A 1 144 ? 8.328 1.494 -10.93 1 79.06 144 ASN A N 1
ATOM 1180 C CA . ASN A 1 144 ? 7.762 0.158 -11.07 1 79.06 144 ASN A CA 1
ATOM 1181 C C . ASN A 1 144 ? 8.844 -0.918 -11.047 1 79.06 144 ASN A C 1
ATOM 1183 O O . ASN A 1 144 ? 9.875 -0.786 -11.703 1 79.06 144 ASN A O 1
ATOM 1187 N N . LYS A 1 145 ? 8.633 -1.913 -10.227 1 85.12 145 LYS A N 1
ATOM 1188 C CA . LYS A 1 145 ? 9.586 -3.01 -10.102 1 85.12 145 LYS A CA 1
ATOM 1189 C C . LYS A 1 145 ? 8.992 -4.32 -10.602 1 85.12 145 LYS A C 1
ATOM 1191 O O . LYS A 1 145 ? 8.062 -4.859 -10 1 85.12 145 LYS A O 1
ATOM 1196 N N . PRO A 1 146 ? 9.617 -4.855 -11.695 1 92.31 146 PRO A N 1
ATOM 1197 C CA . PRO A 1 146 ? 9.078 -6.113 -12.227 1 92.31 146 PRO A CA 1
ATOM 1198 C C . PRO A 1 146 ? 9.477 -7.324 -11.383 1 92.31 146 PRO A C 1
ATOM 1200 O O . PRO A 1 146 ? 10.578 -7.355 -10.828 1 92.31 146 PRO A O 1
ATOM 1203 N N . ALA A 1 147 ? 8.594 -8.281 -11.305 1 94.12 147 ALA A N 1
ATOM 1204 C CA . ALA A 1 147 ? 8.93 -9.586 -10.734 1 94.12 147 ALA A CA 1
ATOM 1205 C C . ALA A 1 147 ? 9.672 -10.445 -11.75 1 94.12 147 ALA A C 1
ATOM 1207 O O . ALA A 1 147 ? 9.547 -10.242 -12.961 1 94.12 147 ALA A O 1
ATOM 1208 N N . PRO A 1 148 ? 10.406 -11.422 -11.219 1 93.88 148 PRO A N 1
ATOM 1209 C CA . PRO A 1 148 ? 11.016 -12.367 -12.148 1 93.88 148 PRO A CA 1
ATOM 1210 C C . PRO A 1 148 ? 9.977 -13.203 -12.906 1 93.88 148 PRO A C 1
ATOM 1212 O O . PRO A 1 148 ? 8.883 -13.438 -12.391 1 93.88 148 PRO A O 1
ATOM 1215 N N . THR A 1 149 ? 10.398 -13.656 -14.102 1 96.12 149 THR A N 1
ATOM 1216 C CA . THR A 1 149 ? 9.469 -14.383 -14.953 1 96.12 149 THR A CA 1
ATOM 1217 C C . THR A 1 149 ? 9.906 -15.836 -15.117 1 96.12 149 THR A C 1
ATOM 1219 O O . THR A 1 149 ? 9.289 -16.594 -15.867 1 96.12 149 THR A O 1
ATOM 1222 N N . ASP A 1 150 ? 10.953 -16.203 -14.383 1 97.31 150 ASP A N 1
ATOM 1223 C CA . ASP A 1 150 ? 11.43 -17.578 -14.523 1 97.31 150 ASP A CA 1
ATOM 1224 C C . ASP A 1 150 ? 10.305 -18.578 -14.281 1 97.31 150 ASP A C 1
ATOM 1226 O O . ASP A 1 150 ? 9.484 -18.391 -13.383 1 97.31 150 ASP A O 1
ATOM 1230 N N . HIS A 1 151 ? 10.352 -19.656 -15.07 1 98.44 151 HIS A N 1
ATOM 1231 C CA . HIS A 1 151 ? 9.352 -20.703 -14.969 1 98.44 151 HIS A CA 1
ATOM 1232 C C . HIS A 1 151 ? 9.312 -21.297 -13.555 1 98.44 151 HIS A C 1
ATOM 1234 O O . HIS A 1 151 ? 10.312 -21.828 -13.07 1 98.44 151 HIS A O 1
ATOM 1240 N N . GLY A 1 152 ? 8.219 -21.125 -12.898 1 98.5 152 GLY A N 1
ATOM 1241 C CA . GLY A 1 152 ? 8.023 -21.703 -11.57 1 98.5 152 GLY A CA 1
ATOM 1242 C C . GLY A 1 152 ? 8.43 -20.766 -10.453 1 98.5 152 GLY A C 1
ATOM 1243 O O . GLY A 1 152 ? 8.25 -21.078 -9.273 1 98.5 152 GLY A O 1
ATOM 1244 N N . SER A 1 153 ? 8.977 -19.594 -10.773 1 98.25 153 SER A N 1
ATOM 1245 C CA . SER A 1 153 ? 9.359 -18.641 -9.734 1 98.25 153 SER A CA 1
ATOM 1246 C C . SER A 1 153 ? 8.18 -18.266 -8.852 1 98.25 153 SER A C 1
ATOM 1248 O O . SER A 1 153 ? 7.059 -18.094 -9.344 1 98.25 153 SER A O 1
ATOM 1250 N N . ILE A 1 154 ? 8.422 -18.25 -7.551 1 98.56 154 ILE A N 1
ATOM 1251 C CA . ILE A 1 154 ? 7.418 -17.875 -6.559 1 98.56 154 ILE A CA 1
ATOM 1252 C C . ILE A 1 154 ? 7.715 -16.469 -6.023 1 98.56 154 ILE A C 1
ATOM 1254 O O . ILE A 1 154 ? 8.812 -16.219 -5.52 1 98.56 154 ILE A O 1
ATOM 1258 N N . VAL A 1 155 ? 6.777 -15.578 -6.191 1 97.94 155 VAL A N 1
ATOM 1259 C CA . VAL A 1 155 ? 6.887 -14.219 -5.672 1 97.94 155 VAL A CA 1
ATOM 1260 C C . VAL A 1 155 ? 5.902 -14.023 -4.523 1 97.94 155 VAL A C 1
ATOM 1262 O O . VAL A 1 155 ? 4.719 -14.336 -4.648 1 97.94 155 VAL A O 1
ATOM 1265 N N . ALA A 1 156 ? 6.383 -13.555 -3.379 1 97.25 156 ALA A N 1
ATOM 1266 C CA . ALA A 1 156 ? 5.555 -13.258 -2.213 1 97.25 156 ALA A CA 1
ATOM 1267 C C . ALA A 1 156 ? 5.742 -11.805 -1.77 1 97.25 156 ALA A C 1
ATOM 1269 O O . ALA A 1 156 ? 6.852 -11.273 -1.819 1 97.25 156 ALA A O 1
ATOM 1270 N N . PHE A 1 157 ? 4.703 -11.25 -1.343 1 93.94 157 PHE A N 1
ATOM 1271 C CA . PHE A 1 157 ? 4.727 -9.859 -0.903 1 93.94 157 PHE A CA 1
ATOM 1272 C C . PHE A 1 157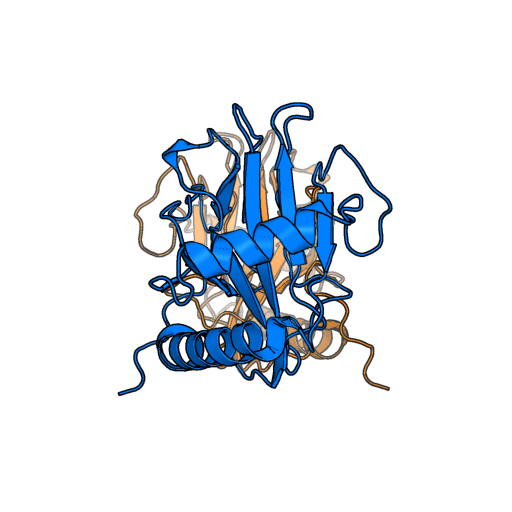 ? 3.574 -9.57 0.051 1 93.94 157 PHE A C 1
ATOM 1274 O O . PHE A 1 157 ? 2.58 -10.305 0.067 1 93.94 157 PHE A O 1
ATOM 1281 N N . PRO A 1 158 ? 3.699 -8.57 0.864 1 90.94 158 PRO A N 1
ATOM 1282 C CA . PRO A 1 158 ? 2.545 -8.172 1.673 1 90.94 158 PRO A CA 1
ATOM 1283 C C . PRO A 1 158 ? 1.329 -7.805 0.825 1 90.94 158 PRO A C 1
ATOM 1285 O O . PRO A 1 158 ? 1.462 -7.094 -0.175 1 90.94 158 PRO A O 1
ATOM 1288 N N . SER A 1 159 ? 0.159 -8.172 1.267 1 91.06 159 SER A N 1
ATOM 1289 C CA . SER A 1 159 ? -1.044 -8.078 0.445 1 91.06 159 SER A CA 1
ATOM 1290 C C . SER A 1 159 ? -1.468 -6.629 0.241 1 91.06 159 SER A C 1
ATOM 1292 O O . SER A 1 159 ? -2.299 -6.336 -0.62 1 91.06 159 SER A O 1
ATOM 1294 N N . PHE A 1 160 ? -0.911 -5.77 0.979 1 85.94 160 PHE A N 1
ATOM 1295 C CA . PHE A 1 160 ? -1.278 -4.367 0.812 1 85.94 160 PHE A CA 1
ATOM 1296 C C . PHE A 1 160 ? -0.383 -3.693 -0.221 1 85.94 160 PHE A C 1
ATOM 1298 O O . PHE A 1 160 ? -0.567 -2.516 -0.534 1 85.94 160 PHE A O 1
ATOM 1305 N N . VAL A 1 161 ? 0.567 -4.367 -0.774 1 87.06 161 VAL A N 1
ATOM 1306 C CA . VAL A 1 161 ? 1.469 -3.783 -1.762 1 87.06 161 VAL A CA 1
ATOM 1307 C C . VAL A 1 161 ? 0.746 -3.637 -3.1 1 87.06 161 VAL A C 1
ATOM 1309 O O . VAL A 1 161 ? 0.11 -4.582 -3.574 1 87.06 161 VAL A O 1
ATOM 1312 N N . MET A 1 162 ? 0.883 -2.438 -3.629 1 86.31 162 MET A N 1
ATOM 1313 C CA . MET A 1 162 ? 0.299 -2.16 -4.938 1 86.31 162 MET A CA 1
ATOM 1314 C C . MET A 1 162 ? 1.037 -2.92 -6.035 1 86.31 162 MET A C 1
ATOM 1316 O O . MET A 1 162 ? 2.266 -2.873 -6.109 1 86.31 162 MET A O 1
ATOM 1320 N N . HIS A 1 163 ? 0.242 -3.586 -6.848 1 91 163 HIS A N 1
ATOM 1321 C CA . HIS A 1 163 ? 0.831 -4.367 -7.93 1 91 163 HIS A CA 1
ATOM 1322 C C . HIS A 1 163 ? -0.113 -4.449 -9.125 1 91 163 HIS A C 1
ATOM 1324 O O . HIS A 1 163 ? -1.296 -4.121 -9.008 1 91 163 HIS A O 1
ATOM 1330 N N . ARG A 1 164 ? 0.434 -4.785 -10.227 1 92.81 164 ARG A N 1
ATOM 1331 C CA . ARG A 1 164 ? -0.343 -4.945 -11.453 1 92.81 164 ARG A CA 1
ATOM 1332 C C . ARG A 1 164 ? 0.247 -6.039 -12.336 1 92.81 164 ARG A C 1
ATOM 1334 O O . ARG A 1 164 ? 1.349 -6.527 -12.078 1 92.81 164 ARG A O 1
ATOM 1341 N N . VAL A 1 165 ? -0.533 -6.469 -13.266 1 96.75 165 VAL A N 1
ATOM 1342 C CA . VAL A 1 165 ? -0.068 -7.238 -14.414 1 96.75 165 VAL A CA 1
ATOM 1343 C C . VAL A 1 165 ? -0.235 -6.422 -15.688 1 96.75 165 VAL A C 1
ATOM 1345 O O . VAL A 1 165 ? -1.346 -6.004 -16.031 1 96.75 165 VAL A O 1
ATOM 1348 N N . THR A 1 166 ? 0.835 -6.18 -16.375 1 96.81 166 THR A N 1
ATOM 1349 C CA . THR A 1 166 ? 0.789 -5.379 -17.594 1 96.81 166 THR A CA 1
ATOM 1350 C C . THR A 1 166 ? 0.1 -6.141 -18.719 1 96.81 166 THR A C 1
ATOM 1352 O O . THR A 1 166 ? -0.054 -7.363 -18.641 1 96.81 166 THR A O 1
ATOM 1355 N N . PRO A 1 167 ? -0.304 -5.434 -19.75 1 97.44 167 PRO A N 1
ATOM 1356 C CA . PRO A 1 167 ? -0.966 -6.125 -20.859 1 97.44 167 PRO A CA 1
ATOM 1357 C C . PRO A 1 167 ? -0.056 -7.137 -21.547 1 97.44 167 PRO A C 1
ATOM 1359 O O . PRO A 1 167 ? 1.135 -6.875 -21.734 1 97.44 167 PRO A O 1
ATOM 1362 N N . ILE A 1 168 ? -0.673 -8.258 -21.906 1 97.88 168 ILE A N 1
ATOM 1363 C CA . ILE A 1 168 ? 0.011 -9.234 -22.75 1 97.88 168 ILE A CA 1
ATOM 1364 C C . ILE A 1 168 ? 0.208 -8.664 -24.156 1 97.88 168 ILE A C 1
ATOM 1366 O O . ILE A 1 168 ? -0.699 -8.047 -24.719 1 97.88 168 ILE A O 1
ATOM 1370 N N . GLU A 1 169 ? 1.348 -8.812 -24.625 1 97.81 169 GLU A N 1
ATOM 1371 C CA . GLU A 1 169 ? 1.643 -8.398 -26 1 97.81 169 GLU A CA 1
ATOM 1372 C C . GLU A 1 169 ? 1.611 -9.586 -26.953 1 97.81 169 GLU A C 1
ATOM 1374 O O . GLU A 1 169 ? 1.156 -9.469 -28.094 1 97.81 169 GLU A O 1
ATOM 1379 N N . ARG A 1 170 ? 2.09 -10.695 -26.516 1 98.25 170 ARG A N 1
ATOM 1380 C CA . ARG A 1 170 ? 2.141 -11.93 -27.297 1 98.25 170 ARG A CA 1
ATOM 1381 C C . ARG A 1 170 ? 1.993 -13.148 -26.391 1 98.25 170 ARG A C 1
ATOM 1383 O O . ARG A 1 170 ? 2.553 -13.188 -25.297 1 98.25 170 ARG A O 1
ATOM 1390 N N . GLY A 1 171 ? 1.304 -14.148 -26.906 1 98.19 171 GLY A N 1
ATOM 1391 C CA . GLY A 1 171 ? 1.202 -15.422 -26.203 1 98.19 171 GLY A CA 1
ATOM 1392 C C . GLY A 1 171 ? 0.192 -15.406 -25.078 1 98.19 171 GLY A C 1
ATOM 1393 O O . GLY A 1 171 ? -0.828 -14.719 -25.156 1 98.19 171 GLY A O 1
ATOM 1394 N N . VAL A 1 172 ? 0.406 -16.359 -24.125 1 98.19 172 VAL A N 1
ATOM 1395 C CA . VAL A 1 172 ? -0.496 -16.562 -23 1 98.19 172 VAL A CA 1
ATOM 1396 C C . VAL A 1 172 ? 0.313 -16.75 -21.719 1 98.19 172 VAL A C 1
ATOM 1398 O O . VAL A 1 172 ? 1.304 -17.484 -21.703 1 98.19 172 VAL A O 1
ATOM 1401 N N . ARG A 1 173 ? -0.04 -16.031 -20.703 1 98.31 173 ARG A N 1
ATOM 1402 C CA . ARG A 1 173 ? 0.58 -16.203 -19.391 1 98.31 173 ARG A CA 1
ATOM 1403 C C . ARG A 1 173 ? -0.4 -16.812 -18.406 1 98.31 173 ARG A C 1
ATOM 1405 O O . ARG A 1 173 ? -1.515 -16.312 -18.234 1 98.31 173 ARG A O 1
ATOM 1412 N N . TYR A 1 174 ? 0.011 -17.875 -17.781 1 98.56 174 TYR A N 1
ATOM 1413 C CA . TYR A 1 174 ? -0.687 -18.453 -16.625 1 98.56 174 TYR A CA 1
ATOM 1414 C C . TYR A 1 174 ? 0.09 -18.203 -15.344 1 98.56 174 TYR A C 1
ATOM 1416 O O . TYR A 1 174 ? 1.317 -18.312 -15.32 1 98.56 174 TYR A O 1
ATOM 1424 N N . SER A 1 175 ? -0.579 -17.891 -14.32 1 98.62 175 SER A N 1
ATOM 1425 C CA . SER A 1 175 ? -0.011 -17.797 -12.984 1 98.62 175 SER A CA 1
ATOM 1426 C C . SER A 1 175 ? -0.941 -18.406 -11.945 1 98.62 175 SER A C 1
ATOM 1428 O O . SER A 1 175 ? -2.156 -18.469 -12.148 1 98.62 175 SER A O 1
ATOM 1430 N N . LEU A 1 176 ? -0.393 -18.969 -10.953 1 98.75 176 LEU A N 1
ATOM 1431 C CA . LEU A 1 176 ? -1.138 -19.406 -9.773 1 98.75 176 LEU A CA 1
ATOM 1432 C C . LEU A 1 176 ? -1.056 -18.359 -8.664 1 98.75 176 LEU A C 1
ATOM 1434 O O . LEU A 1 176 ? 0.038 -17.938 -8.289 1 98.75 176 LEU A O 1
ATOM 1438 N N . VAL A 1 177 ? -2.162 -17.906 -8.164 1 98.44 177 VAL A N 1
ATOM 1439 C CA . VAL A 1 177 ? -2.244 -16.891 -7.137 1 98.44 177 VAL A CA 1
ATOM 1440 C C . VAL A 1 177 ? -2.832 -17.469 -5.855 1 98.44 177 VAL A C 1
ATOM 1442 O O . VAL A 1 177 ? -3.83 -18.203 -5.902 1 98.44 177 VAL A O 1
ATOM 1445 N N . ALA A 1 178 ? -2.25 -17.188 -4.793 1 98.62 178 ALA A N 1
ATOM 1446 C CA . ALA A 1 178 ? -2.707 -17.609 -3.469 1 98.62 178 ALA A CA 1
ATOM 1447 C C . ALA A 1 178 ? -2.637 -16.453 -2.475 1 98.62 178 ALA A C 1
ATOM 1449 O O . ALA A 1 178 ? -1.755 -15.594 -2.57 1 98.62 178 ALA A O 1
ATOM 1450 N N . TRP A 1 179 ? -3.562 -16.453 -1.541 1 98.12 179 TRP A N 1
ATOM 1451 C CA . TRP A 1 179 ? -3.578 -15.461 -0.472 1 98.12 179 TRP A CA 1
ATOM 1452 C C . TRP A 1 179 ? -3.545 -16.125 0.896 1 98.12 179 TRP A C 1
ATOM 1454 O O . TRP A 1 179 ? -4.27 -17.094 1.138 1 98.12 179 TRP A O 1
ATOM 1464 N N . VAL A 1 180 ? -2.68 -15.602 1.693 1 98.25 180 VAL A N 1
ATOM 1465 C CA . VAL A 1 180 ? -2.574 -16.062 3.076 1 98.25 180 VAL A CA 1
ATOM 1466 C C . VAL A 1 180 ? -3.25 -15.047 4.004 1 98.25 180 VAL A C 1
ATOM 1468 O O . VAL A 1 180 ? -2.986 -13.844 3.922 1 98.25 180 VAL A O 1
ATOM 1471 N N . VAL A 1 181 ? -4.109 -15.586 4.902 1 97 181 VAL A N 1
ATOM 1472 C CA . VAL A 1 181 ? -4.859 -14.695 5.785 1 97 181 VAL A CA 1
ATOM 1473 C C . VAL A 1 181 ? -4.414 -14.906 7.23 1 97 181 VAL A C 1
ATOM 1475 O O . VAL A 1 181 ? -3.814 -15.93 7.559 1 97 181 VAL A O 1
ATOM 1478 N N . GLY A 1 182 ? -4.633 -13.93 8.023 1 95.5 182 GLY A N 1
ATOM 1479 C CA . GLY A 1 182 ? -4.406 -13.891 9.461 1 95.5 182 GLY A CA 1
ATOM 1480 C C . GLY A 1 182 ? -5.238 -12.844 10.172 1 95.5 182 GLY A C 1
ATOM 1481 O O . GLY A 1 182 ? -6.188 -12.305 9.602 1 95.5 182 GLY A O 1
ATOM 1482 N N . PRO A 1 183 ? -4.91 -12.68 11.484 1 91.12 183 PRO A N 1
ATOM 1483 C CA . PRO A 1 183 ? -5.617 -11.602 12.18 1 91.12 183 PRO A CA 1
ATOM 1484 C C . PRO A 1 183 ? -5.418 -10.234 11.523 1 91.12 183 PRO A C 1
ATOM 1486 O O . PRO A 1 183 ? -4.469 -10.055 10.758 1 91.12 183 PRO A O 1
ATOM 1489 N N . ARG A 1 184 ? -6.215 -9.398 11.805 1 83.56 184 ARG A N 1
ATOM 1490 C CA . ARG A 1 184 ? -6.145 -8.055 11.234 1 83.56 184 ARG A CA 1
ATOM 1491 C C . ARG A 1 184 ? -4.773 -7.43 11.461 1 83.56 184 ARG A C 1
ATOM 1493 O O . ARG A 1 184 ? -4.156 -7.641 12.508 1 83.56 184 ARG A O 1
ATOM 1500 N N . TRP A 1 185 ? -4.383 -6.602 10.508 1 85 185 TRP A N 1
ATOM 1501 C CA . TRP A 1 185 ? -3.119 -5.883 10.609 1 85 185 TRP A CA 1
ATOM 1502 C C . TRP A 1 185 ? -3.088 -5.016 11.867 1 85 185 TRP A C 1
ATOM 1504 O O . TRP A 1 185 ? -4.078 -4.363 12.203 1 85 185 TRP A O 1
ATOM 1514 N N . ARG A 1 186 ? -1.996 -5.047 12.562 1 83.88 186 ARG A N 1
ATOM 1515 C CA . ARG A 1 186 ? -1.814 -4.203 13.742 1 83.88 186 ARG A CA 1
ATOM 1516 C C . ARG A 1 186 ? -0.372 -3.721 13.852 1 83.88 186 ARG A C 1
ATOM 1518 O O . ARG A 1 186 ? 0.55 -4.391 13.383 1 83.88 186 ARG A O 1
ATOM 1525 N N . MET B 1 1 ? -19.531 -3.201 20.281 1 24.64 1 MET B N 1
ATOM 1526 C CA . MET B 1 1 ? -19.453 -3.871 18.984 1 24.64 1 MET B CA 1
ATOM 1527 C C . MET B 1 1 ? -18.391 -3.234 18.109 1 24.64 1 MET B C 1
ATOM 1529 O O . MET B 1 1 ? -18.453 -2.043 17.797 1 24.64 1 MET B O 1
ATOM 1533 N N . THR B 1 2 ? -17.172 -3.643 18.188 1 33.38 2 THR B N 1
ATOM 1534 C CA . THR B 1 2 ? -16.016 -2.979 17.578 1 33.38 2 THR B CA 1
ATOM 1535 C C . THR B 1 2 ? -16.25 -2.758 16.078 1 33.38 2 THR B C 1
ATOM 1537 O O . THR B 1 2 ? -16.625 -3.684 15.367 1 33.38 2 THR B O 1
ATOM 1540 N N . GLN B 1 3 ? -16.609 -1.613 15.758 1 38.25 3 GLN B N 1
ATOM 1541 C CA . GLN B 1 3 ? -16.938 -1.315 14.367 1 38.25 3 GLN B CA 1
ATOM 1542 C C . GLN B 1 3 ? -15.977 -2.018 13.406 1 38.25 3 GLN B C 1
ATOM 1544 O O . GLN B 1 3 ? -14.781 -2.129 13.688 1 38.25 3 GLN B O 1
ATOM 1549 N N . PRO B 1 4 ? -16.609 -2.746 12.68 1 42.97 4 PRO B N 1
ATOM 1550 C CA . PRO B 1 4 ? -15.773 -3.475 11.727 1 42.97 4 PRO B CA 1
ATOM 1551 C C . PRO B 1 4 ? -14.742 -2.582 11.039 1 42.97 4 PRO B C 1
ATOM 1553 O O . PRO B 1 4 ? -15.062 -1.455 10.648 1 42.97 4 PRO B O 1
ATOM 1556 N N . ILE B 1 5 ? -13.461 -2.523 11.594 1 48.84 5 ILE B N 1
ATOM 1557 C CA . ILE B 1 5 ? -12.367 -1.842 10.914 1 48.84 5 ILE B CA 1
ATOM 1558 C C . ILE B 1 5 ? -12.438 -2.121 9.414 1 48.84 5 ILE B C 1
ATOM 1560 O O . ILE B 1 5 ? -12.484 -3.279 8.992 1 48.84 5 ILE B O 1
ATOM 1564 N N . GLU B 1 6 ? -12.977 -1.157 8.719 1 56.19 6 GLU B N 1
ATOM 1565 C CA . GLU B 1 6 ? -13.07 -1.176 7.262 1 56.19 6 GLU B CA 1
ATOM 1566 C C . GLU B 1 6 ? -11.703 -1.442 6.629 1 56.19 6 GLU B C 1
ATOM 1568 O O . GLU B 1 6 ? -10.672 -1.327 7.293 1 56.19 6 GLU B O 1
ATOM 1573 N N . GLY B 1 7 ? -11.602 -1.873 5.512 1 61.09 7 GLY B N 1
ATOM 1574 C CA . GLY B 1 7 ? -10.445 -2.154 4.68 1 61.09 7 GLY B CA 1
ATOM 1575 C C . GLY B 1 7 ? -9.453 -1.007 4.633 1 61.09 7 GLY B C 1
ATOM 1576 O O . GLY B 1 7 ? -9.75 0.096 5.098 1 61.09 7 GLY B O 1
ATOM 1577 N N . PHE B 1 8 ? -8.188 -1.28 4.422 1 63.88 8 PHE B N 1
ATOM 1578 C CA . PHE B 1 8 ? -7.078 -0.331 4.477 1 63.88 8 PHE B CA 1
ATOM 1579 C C . PHE B 1 8 ? -6.98 0.458 3.176 1 63.88 8 PHE B C 1
ATOM 1581 O O . PHE B 1 8 ? -6.008 1.182 2.955 1 63.88 8 PHE B O 1
ATOM 1588 N N . ASP B 1 9 ? -8.031 0.316 2.479 1 64.5 9 ASP B N 1
ATOM 1589 C CA . ASP B 1 9 ? -8.055 1.03 1.206 1 64.5 9 ASP B CA 1
ATOM 1590 C C . ASP B 1 9 ? -8.797 2.357 1.336 1 64.5 9 ASP B C 1
ATOM 1592 O O . ASP B 1 9 ? -9.602 2.709 0.472 1 64.5 9 ASP B O 1
ATOM 1596 N N . ARG B 1 10 ? -8.531 2.959 2.475 1 74.56 10 ARG B N 1
ATOM 1597 C CA . ARG B 1 10 ? -9.172 4.254 2.664 1 74.56 10 ARG B CA 1
ATOM 1598 C C . ARG B 1 10 ? -8.375 5.129 3.621 1 74.56 10 ARG B C 1
ATOM 1600 O O . ARG B 1 10 ? -7.57 4.625 4.41 1 74.56 10 ARG B O 1
ATOM 1607 N N . HIS B 1 11 ? -8.578 6.41 3.443 1 89.88 11 HIS B N 1
ATOM 1608 C CA . HIS B 1 11 ? -8.148 7.391 4.438 1 89.88 11 HIS B CA 1
ATOM 1609 C C . HIS B 1 11 ? -9.344 7.918 5.234 1 89.88 11 HIS B C 1
ATOM 1611 O O . HIS B 1 11 ? -10.484 7.789 4.801 1 89.88 11 HIS B O 1
ATOM 1617 N N . VAL B 1 12 ? -9.109 8.398 6.398 1 93.75 12 VAL B N 1
ATOM 1618 C CA . VAL B 1 12 ? -10.148 8.961 7.254 1 93.75 12 VAL B CA 1
ATOM 1619 C C . VAL B 1 12 ? -9.898 10.453 7.453 1 93.75 12 VAL B C 1
ATOM 1621 O O . VAL B 1 12 ? -8.75 10.898 7.477 1 93.75 12 VAL B O 1
ATOM 1624 N N . VAL B 1 13 ? -11.016 11.195 7.578 1 95.44 13 VAL B N 1
ATOM 1625 C CA . VAL B 1 13 ? -10.93 12.648 7.695 1 95.44 13 VAL B CA 1
ATOM 1626 C C . VAL B 1 13 ? -11.5 13.094 9.039 1 95.44 13 VAL B C 1
ATOM 1628 O O . VAL B 1 13 ? -12.516 12.57 9.492 1 95.44 13 VAL B O 1
ATOM 1631 N N . HIS B 1 14 ? -10.852 13.961 9.688 1 97.44 14 HIS B N 1
ATOM 1632 C CA . HIS B 1 14 ? -11.281 14.562 10.945 1 97.44 14 HIS B CA 1
ATOM 1633 C C . HIS B 1 14 ? -11.352 16.078 10.836 1 97.44 14 HIS B C 1
ATOM 1635 O O . HIS B 1 14 ? -10.602 16.688 10.062 1 97.44 14 HIS B O 1
ATOM 1641 N N . GLN B 1 15 ? -12.219 16.672 11.555 1 97.06 15 GLN B N 1
ATOM 1642 C CA . GLN B 1 15 ? -12.336 18.125 11.602 1 97.06 15 GLN B CA 1
ATOM 1643 C C . GLN B 1 15 ? -11.078 18.766 12.195 1 97.06 15 GLN B C 1
ATOM 1645 O O . GLN B 1 15 ? -10.305 18.094 12.883 1 97.06 15 GLN B O 1
ATOM 1650 N N . PRO B 1 16 ? -10.93 20.094 11.945 1 97.94 16 PRO B N 1
ATOM 1651 C CA . PRO B 1 16 ? -9.734 20.766 12.445 1 97.94 16 PRO B CA 1
ATOM 1652 C C . PRO B 1 16 ? -9.617 20.703 13.969 1 97.94 16 PRO B C 1
ATOM 1654 O O . PRO B 1 16 ? -10.617 20.812 14.672 1 97.94 16 PRO B O 1
ATOM 1657 N N . CYS B 1 17 ? -8.375 20.547 14.367 1 98.06 17 CYS B N 1
ATOM 1658 C CA . CYS B 1 17 ? -8.141 20.641 15.805 1 98.06 17 CYS B CA 1
ATOM 1659 C C . CYS B 1 17 ? -7.297 21.859 16.141 1 98.06 17 CYS B C 1
ATOM 1661 O O . CYS B 1 17 ? -6.934 22.078 17.297 1 98.06 17 CYS B O 1
ATOM 1663 N N . PHE B 1 18 ? -6.895 22.609 15.133 1 98.44 18 PHE B N 1
ATOM 1664 C CA . PHE B 1 18 ? -6.184 23.875 15.281 1 98.44 18 PHE B CA 1
ATOM 1665 C C . PHE B 1 18 ? -7.035 25.047 14.781 1 98.44 18 PHE B C 1
ATOM 1667 O O . PHE B 1 18 ? -7.738 24.922 13.773 1 98.44 18 PHE B O 1
ATOM 1674 N N . SER B 1 19 ? -6.906 26.172 15.445 1 98.19 19 SER B N 1
ATOM 1675 C CA . SER B 1 19 ? -7.559 27.375 14.961 1 98.19 19 SER B CA 1
ATOM 1676 C C . SER B 1 19 ? -6.793 27.984 13.797 1 98.19 19 SER B C 1
ATOM 1678 O O . SER B 1 19 ? -5.617 27.688 13.586 1 98.19 19 SER B O 1
ATOM 1680 N N . PRO B 1 20 ? -7.465 28.891 13.055 1 97.88 20 PRO B N 1
ATOM 1681 C CA . PRO B 1 20 ? -6.754 29.578 11.969 1 97.88 20 PRO B CA 1
ATOM 1682 C C . PRO B 1 20 ? -5.516 30.328 12.461 1 97.88 20 PRO B C 1
ATOM 1684 O O . PRO B 1 20 ? -4.48 30.312 11.789 1 97.88 20 PRO B O 1
ATOM 1687 N N . THR B 1 21 ? -5.609 30.938 13.633 1 98.25 21 THR B N 1
ATOM 1688 C CA . THR B 1 21 ? -4.469 31.672 14.188 1 98.25 21 THR B CA 1
ATOM 1689 C C . THR B 1 21 ? -3.33 30.719 14.523 1 98.25 21 THR B C 1
ATOM 1691 O O . THR B 1 21 ? -2.164 31.016 14.258 1 98.25 21 THR B O 1
ATOM 1694 N N . GLU B 1 22 ? -3.684 29.578 15.094 1 98.44 22 GLU B N 1
ATOM 1695 C CA . GLU B 1 22 ? -2.684 28.578 15.422 1 98.44 22 GLU B CA 1
ATOM 1696 C C . GLU B 1 22 ? -2.002 28.031 14.172 1 98.44 22 GLU B C 1
ATOM 1698 O O . GLU B 1 22 ? -0.784 27.844 14.156 1 98.44 22 GLU B O 1
ATOM 1703 N N . MET B 1 23 ? -2.746 27.828 13.117 1 98.56 23 MET B N 1
ATOM 1704 C CA . MET B 1 23 ? -2.188 27.328 11.867 1 98.56 23 MET B CA 1
ATOM 1705 C C . MET B 1 23 ? -1.274 28.375 11.227 1 98.56 23 MET B C 1
ATOM 1707 O O . MET B 1 23 ? -0.22 28.031 10.688 1 98.56 23 MET B O 1
ATOM 1711 N N . ALA B 1 24 ? -1.654 29.609 11.344 1 98.06 24 ALA B N 1
ATOM 1712 C CA . ALA B 1 24 ? -0.803 30.688 10.852 1 98.06 24 ALA B CA 1
ATOM 1713 C C . ALA B 1 24 ? 0.52 30.734 11.609 1 98.06 24 ALA B C 1
ATOM 1715 O O . ALA B 1 24 ? 1.571 30.984 11.023 1 98.06 24 ALA B O 1
ATOM 1716 N N . ASN B 1 25 ? 0.447 30.5 12.898 1 97.88 25 ASN B N 1
ATOM 1717 C CA . ASN B 1 25 ? 1.659 30.469 13.711 1 97.88 25 ASN B CA 1
ATOM 1718 C C . ASN B 1 25 ? 2.582 29.328 13.297 1 97.88 25 ASN B C 1
ATOM 1720 O O . ASN B 1 25 ? 3.803 29.484 13.273 1 97.88 25 ASN B O 1
ATOM 1724 N N . ILE B 1 26 ? 1.994 28.156 13.008 1 98.44 26 ILE B N 1
ATOM 1725 C CA . ILE B 1 26 ? 2.77 27 12.562 1 98.44 26 ILE B CA 1
ATOM 1726 C C . ILE B 1 26 ? 3.455 27.328 11.234 1 98.44 26 ILE B C 1
ATOM 1728 O O . ILE B 1 26 ? 4.648 27.062 11.062 1 98.44 26 ILE B O 1
ATOM 1732 N N . ILE B 1 27 ? 2.73 27.938 10.336 1 98.38 27 ILE B N 1
ATOM 1733 C CA . ILE B 1 27 ? 3.271 28.312 9.031 1 98.38 27 ILE B CA 1
ATOM 1734 C C . ILE B 1 27 ? 4.41 29.312 9.203 1 98.38 27 ILE B C 1
ATOM 1736 O O . ILE B 1 27 ? 5.461 29.172 8.578 1 98.38 27 ILE B O 1
ATOM 1740 N N . ALA B 1 28 ? 4.242 30.312 10.07 1 97.75 28 ALA B N 1
ATOM 1741 C CA . ALA B 1 28 ? 5.246 31.344 10.297 1 97.75 28 ALA B CA 1
ATOM 1742 C C . ALA B 1 28 ? 6.539 30.734 10.844 1 97.75 28 ALA B C 1
ATOM 1744 O O . ALA B 1 28 ? 7.633 31.125 10.43 1 97.75 28 ALA B O 1
ATOM 1745 N N . ALA B 1 29 ? 6.387 29.844 11.766 1 96.75 29 ALA B N 1
ATOM 1746 C CA . ALA B 1 29 ? 7.555 29.172 12.32 1 96.75 29 ALA B CA 1
ATOM 1747 C C . ALA B 1 29 ? 8.312 28.406 11.25 1 96.75 29 ALA B C 1
ATOM 1749 O O . ALA B 1 29 ? 9.547 28.391 11.242 1 96.75 29 ALA B O 1
ATOM 1750 N N . ALA B 1 30 ? 7.566 27.766 10.352 1 96 30 ALA B N 1
ATOM 1751 C CA . ALA B 1 30 ? 8.188 26.984 9.289 1 96 30 ALA B CA 1
ATOM 1752 C C . ALA B 1 30 ? 8.875 27.891 8.273 1 96 30 ALA B C 1
ATOM 1754 O O . ALA B 1 30 ? 9.992 27.594 7.832 1 96 30 ALA B O 1
ATOM 1755 N N . ASP B 1 31 ? 8.266 28.953 7.949 1 93.94 31 ASP B N 1
ATOM 1756 C CA . ASP B 1 31 ? 8.75 29.859 6.914 1 93.94 31 ASP B CA 1
ATOM 1757 C C . ASP B 1 31 ? 10.086 30.484 7.309 1 93.94 31 ASP B C 1
ATOM 1759 O O . ASP B 1 31 ? 10.883 30.859 6.445 1 93.94 31 ASP B O 1
ATOM 1763 N N . ALA B 1 32 ? 10.352 30.5 8.57 1 89.56 32 ALA B N 1
ATOM 1764 C CA . ALA B 1 32 ? 11.57 31.125 9.07 1 89.56 32 ALA B CA 1
ATOM 1765 C C . ALA B 1 32 ? 12.789 30.234 8.805 1 89.56 32 ALA B C 1
ATOM 1767 O O . ALA B 1 32 ? 13.922 30.719 8.789 1 89.56 32 ALA B O 1
ATOM 1768 N N . ASP B 1 33 ? 12.562 28.938 8.602 1 89.88 33 ASP B N 1
ATOM 1769 C CA . ASP B 1 33 ? 13.68 28 8.453 1 89.88 33 ASP B CA 1
ATOM 1770 C C . ASP B 1 33 ? 13.273 26.781 7.645 1 89.88 33 ASP B C 1
ATOM 1772 O O . ASP B 1 33 ? 13.148 25.688 8.188 1 89.88 33 ASP B O 1
ATOM 1776 N N . LEU B 1 34 ? 13.195 26.953 6.359 1 91.75 34 LEU B N 1
ATOM 1777 C CA . LEU B 1 34 ? 12.844 25.859 5.477 1 91.75 34 LEU B CA 1
ATOM 1778 C C . LEU B 1 34 ? 14.086 25.234 4.859 1 91.75 34 LEU B C 1
ATOM 1780 O O . LEU B 1 34 ? 15.047 25.938 4.527 1 91.75 34 LEU B O 1
ATOM 1784 N N . MET B 1 35 ? 14.086 24 4.727 1 89 35 MET B N 1
ATOM 1785 C CA . MET B 1 35 ? 15.117 23.25 4.02 1 89 35 MET B CA 1
ATOM 1786 C C . MET B 1 35 ? 14.5 22.344 2.955 1 89 35 MET B C 1
ATOM 1788 O O . MET B 1 35 ? 13.289 22.141 2.941 1 89 35 MET B O 1
ATOM 1792 N N . ASP B 1 36 ? 15.312 21.922 2.037 1 85.75 36 ASP B N 1
ATOM 1793 C CA . ASP B 1 36 ? 14.789 21.047 0.994 1 85.75 36 ASP B CA 1
ATOM 1794 C C . ASP B 1 36 ? 14.227 19.766 1.59 1 85.75 36 ASP B C 1
ATOM 1796 O O . ASP B 1 36 ? 14.812 19.188 2.508 1 85.75 36 ASP B O 1
ATOM 1800 N N . GLY B 1 37 ? 13.102 19.438 1.145 1 85 37 GLY B N 1
ATOM 1801 C CA . GLY B 1 37 ? 12.562 18.141 1.517 1 85 37 GLY B CA 1
ATOM 1802 C C . GLY B 1 37 ? 13.359 16.969 0.961 1 85 37 GLY B C 1
ATOM 1803 O O . GLY B 1 37 ? 13.766 16.984 -0.203 1 85 37 GLY B O 1
ATOM 1804 N N . THR B 1 38 ? 13.633 15.969 1.791 1 74.12 38 THR B N 1
ATOM 1805 C CA . THR B 1 38 ? 14.422 14.812 1.366 1 74.12 38 THR B CA 1
ATOM 1806 C C . THR B 1 38 ? 13.578 13.539 1.414 1 74.12 38 THR B C 1
ATOM 1808 O O . THR B 1 38 ? 12.469 13.547 1.938 1 74.12 38 THR B O 1
ATOM 1811 N N . ILE B 1 39 ? 14.008 12.578 0.603 1 67.56 39 ILE B N 1
ATOM 1812 C CA . ILE B 1 39 ? 13.414 11.242 0.641 1 67.56 39 ILE B CA 1
ATOM 1813 C C . ILE B 1 39 ? 14.289 10.312 1.479 1 67.56 39 ILE B C 1
ATOM 1815 O O . ILE B 1 39 ? 15.516 10.391 1.424 1 67.56 39 ILE B O 1
ATOM 1819 N N . ALA B 1 40 ? 13.547 9.57 2.418 1 56.66 40 ALA B N 1
ATOM 1820 C CA . ALA B 1 40 ? 14.273 8.617 3.252 1 56.66 40 ALA B CA 1
ATOM 1821 C C . ALA B 1 40 ? 15.391 7.941 2.463 1 56.66 40 ALA B C 1
ATOM 1823 O O . ALA B 1 40 ? 15.133 7.184 1.528 1 56.66 40 ALA B O 1
ATOM 1824 N N . GLY B 1 41 ? 16.734 8.289 2.615 1 48.66 41 GLY B N 1
ATOM 1825 C CA . GLY B 1 41 ? 17.953 7.676 2.105 1 48.66 41 GLY B CA 1
ATOM 1826 C C . GLY B 1 41 ? 18.531 8.414 0.914 1 48.66 41 GLY B C 1
ATOM 1827 O O . GLY B 1 41 ? 19.641 8.094 0.463 1 48.66 41 GLY B O 1
ATOM 1828 N N . GLN B 1 42 ? 17.641 9.148 0.156 1 53.41 42 GLN B N 1
ATOM 1829 C CA . GLN B 1 42 ? 18.297 9.75 -0.994 1 53.41 42 GLN B CA 1
ATOM 1830 C C . GLN B 1 42 ? 18.188 11.273 -0.95 1 53.41 42 GLN B C 1
ATOM 1832 O O . GLN B 1 42 ? 17.219 11.82 -0.426 1 53.41 42 GLN B O 1
ATOM 1837 N N . VAL B 1 43 ? 19.391 11.828 -1.097 1 52.06 43 VAL B N 1
ATOM 1838 C CA . VAL B 1 43 ? 19.484 13.25 -1.391 1 52.06 43 VAL B CA 1
ATOM 1839 C C . VAL B 1 43 ? 18.359 13.664 -2.33 1 52.06 43 VAL B C 1
ATOM 1841 O O . VAL B 1 43 ? 17.859 12.852 -3.105 1 52.06 43 VAL B O 1
ATOM 1844 N N . GLY B 1 44 ? 17.875 14.914 -2.283 1 61.75 44 GLY B N 1
ATOM 1845 C CA . GLY B 1 44 ? 16.859 15.656 -3.016 1 61.75 44 GLY B CA 1
ATOM 1846 C C . GLY B 1 44 ? 16.797 15.289 -4.488 1 61.75 44 GLY B C 1
ATOM 1847 O O . GLY B 1 44 ? 17.75 15.531 -5.234 1 61.75 44 GLY B O 1
ATOM 1848 N N . ASP B 1 45 ? 16.125 14.211 -4.867 1 72.88 45 ASP B N 1
ATOM 1849 C CA . ASP B 1 45 ? 15.812 13.992 -6.273 1 72.88 45 ASP B CA 1
ATOM 1850 C C . ASP B 1 45 ? 14.578 14.781 -6.691 1 72.88 45 ASP B C 1
ATOM 1852 O O . ASP B 1 45 ? 13.461 14.43 -6.324 1 72.88 45 ASP B O 1
ATOM 1856 N N . ASN B 1 46 ? 14.867 15.773 -7.375 1 80.44 46 ASN B N 1
ATOM 1857 C CA . ASN B 1 46 ? 13.82 16.719 -7.75 1 80.44 46 ASN B CA 1
ATOM 1858 C C . ASN B 1 46 ? 12.805 16.078 -8.688 1 80.44 46 ASN B C 1
ATOM 1860 O O . ASN B 1 46 ? 11.75 16.672 -8.961 1 80.44 46 ASN B O 1
ATOM 1864 N N . SER B 1 47 ? 13.117 14.969 -9.109 1 80.12 47 SER B N 1
ATOM 1865 C CA . SER B 1 47 ? 12.133 14.273 -9.93 1 80.12 47 SER B CA 1
ATOM 1866 C C . SER B 1 47 ? 11.133 13.516 -9.062 1 80.12 47 SER B C 1
ATOM 1868 O O . SER B 1 47 ? 10.07 13.109 -9.547 1 80.12 47 SER B O 1
ATOM 1870 N N . ILE B 1 48 ? 11.422 13.422 -7.848 1 84 48 ILE B N 1
ATOM 1871 C CA . ILE B 1 48 ? 10.57 12.664 -6.938 1 84 48 ILE B CA 1
ATOM 1872 C C . ILE B 1 48 ? 9.805 13.617 -6.027 1 84 48 ILE B C 1
ATOM 1874 O O . ILE B 1 48 ? 8.617 13.398 -5.75 1 84 48 ILE B O 1
ATOM 1878 N N . ARG B 1 49 ? 10.586 14.641 -5.605 1 88.56 49 ARG B N 1
ATOM 1879 C CA . ARG B 1 49 ? 9.977 15.586 -4.676 1 88.56 49 ARG B CA 1
ATOM 1880 C C . ARG B 1 49 ? 10.562 16.984 -4.855 1 88.56 49 ARG B C 1
ATOM 1882 O O . ARG B 1 49 ? 11.781 17.141 -4.977 1 88.56 49 ARG B O 1
ATOM 1889 N N . ARG B 1 50 ? 9.734 17.984 -4.965 1 92.06 50 ARG B N 1
ATOM 1890 C CA . ARG B 1 50 ? 10.07 19.406 -4.879 1 92.06 50 ARG B CA 1
ATOM 1891 C C . ARG B 1 50 ? 9.258 20.094 -3.787 1 92.06 50 ARG B C 1
ATOM 1893 O O . ARG B 1 50 ? 8.125 20.516 -4.02 1 92.06 50 ARG B O 1
ATOM 1900 N N . SER B 1 51 ? 9.758 20.125 -2.652 1 94.75 51 SER B N 1
ATOM 1901 C CA . SER B 1 51 ? 9.156 20.766 -1.488 1 94.75 51 SER B CA 1
ATOM 1902 C C . SER B 1 51 ? 10.219 21.25 -0.503 1 94.75 51 SER B C 1
ATOM 1904 O O . SER B 1 51 ? 11.367 20.797 -0.564 1 94.75 51 SER B O 1
ATOM 1906 N N . LYS B 1 52 ? 9.898 22.172 0.199 1 95.31 52 LYS B N 1
ATOM 1907 C CA . LYS B 1 52 ? 10.711 22.547 1.354 1 95.31 52 LYS B CA 1
ATOM 1908 C C . LYS B 1 52 ? 10.031 22.141 2.658 1 95.31 52 LYS B C 1
ATOM 1910 O O . LYS B 1 52 ? 8.805 22.062 2.73 1 95.31 52 LYS B O 1
ATOM 1915 N N . VAL B 1 53 ? 10.852 21.859 3.65 1 96.56 53 VAL B N 1
ATOM 1916 C CA . VAL B 1 53 ? 10.25 21.344 4.879 1 96.56 53 VAL B CA 1
ATOM 1917 C C . VAL B 1 53 ? 10.898 22.016 6.086 1 96.56 53 VAL B C 1
ATOM 1919 O O . VAL B 1 53 ? 12 22.562 5.988 1 96.56 53 VAL B O 1
ATOM 1922 N N . HIS B 1 54 ? 10.188 22.094 7.121 1 96.75 54 HIS B N 1
ATOM 1923 C CA . HIS B 1 54 ? 10.633 22.5 8.453 1 96.75 54 HIS B CA 1
ATOM 1924 C C . HIS B 1 54 ? 10.141 21.531 9.516 1 96.75 54 HIS B C 1
ATOM 1926 O O . HIS B 1 54 ? 9.008 21.047 9.445 1 96.75 54 HIS B O 1
ATOM 1932 N N . TRP B 1 55 ? 10.969 21.25 10.508 1 96.88 55 TRP B N 1
ATOM 1933 C CA . TRP B 1 55 ? 10.609 20.375 11.617 1 96.88 55 TRP B CA 1
ATOM 1934 C C . TRP B 1 55 ? 10.242 21.188 12.852 1 96.88 55 TRP B C 1
ATOM 1936 O O . TRP B 1 55 ? 11.07 21.922 13.383 1 96.88 55 TRP B O 1
ATOM 1946 N N . LEU B 1 56 ? 9.047 21.062 13.281 1 96.75 56 LEU B N 1
ATOM 1947 C CA . LEU B 1 56 ? 8.492 21.906 14.336 1 96.75 56 LEU B CA 1
ATOM 1948 C C . LEU B 1 56 ? 9.141 21.594 15.68 1 96.75 56 LEU B C 1
ATOM 1950 O O . LEU B 1 56 ? 9.25 20.422 16.062 1 96.75 56 LEU B O 1
ATOM 1954 N N . ASP B 1 57 ? 9.477 22.609 16.375 1 95.38 57 ASP B N 1
ATOM 1955 C CA . ASP B 1 57 ? 10.07 22.453 17.703 1 95.38 57 ASP B CA 1
ATOM 1956 C C . ASP B 1 57 ? 9.062 21.875 18.688 1 95.38 57 ASP B C 1
ATOM 1958 O O . ASP B 1 57 ? 7.984 22.438 18.875 1 95.38 57 ASP B O 1
ATOM 1962 N N . LYS B 1 58 ? 9.406 20.859 19.406 1 95.81 58 LYS B N 1
ATOM 1963 C CA . LYS B 1 58 ? 8.484 20.141 20.281 1 95.81 58 LYS B CA 1
ATOM 1964 C C . LYS B 1 58 ? 8.141 20.984 21.516 1 95.8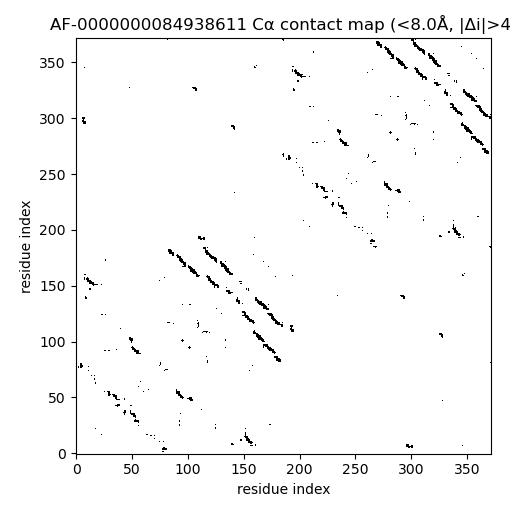1 58 LYS B C 1
ATOM 1966 O O . LYS B 1 58 ? 7.004 20.953 22 1 95.81 58 LYS B O 1
ATOM 1971 N N . GLN B 1 59 ? 9.047 21.688 22 1 95.81 59 GLN B N 1
ATOM 1972 C CA . GLN B 1 59 ? 8.805 22.469 23.203 1 95.81 59 GLN B CA 1
ATOM 1973 C C . GLN B 1 59 ? 7.859 23.641 22.922 1 95.81 59 GLN B C 1
ATOM 1975 O O . GLN B 1 59 ? 6.875 23.828 23.641 1 95.81 59 GLN B O 1
ATOM 1980 N N . THR B 1 60 ? 8.102 24.344 21.891 1 96.69 60 THR B N 1
ATOM 1981 C CA . THR B 1 60 ? 7.316 25.516 21.531 1 96.69 60 THR B CA 1
ATOM 1982 C C . THR B 1 60 ? 5.906 25.109 21.109 1 96.69 60 THR B C 1
ATOM 1984 O O . THR B 1 60 ? 4.941 25.828 21.375 1 96.69 60 THR B O 1
ATOM 1987 N N . PHE B 1 61 ? 5.781 23.953 20.484 1 98.19 61 PHE B N 1
ATOM 1988 C CA . PHE B 1 61 ? 4.492 23.562 19.922 1 98.19 61 PHE B CA 1
ATOM 1989 C C . PHE B 1 61 ? 3.951 22.328 20.625 1 98.19 61 PHE B C 1
ATOM 1991 O O . PHE B 1 61 ? 3.266 21.5 20 1 98.19 61 PHE B O 1
ATOM 1998 N N . ASP B 1 62 ? 4.301 22.125 21.875 1 97.81 62 ASP B N 1
ATOM 1999 C CA . ASP B 1 62 ? 3.854 20.984 22.656 1 97.81 62 ASP B CA 1
ATOM 2000 C C . ASP B 1 62 ? 2.334 20.844 22.594 1 97.81 62 ASP B C 1
ATOM 2002 O O . ASP B 1 62 ? 1.816 19.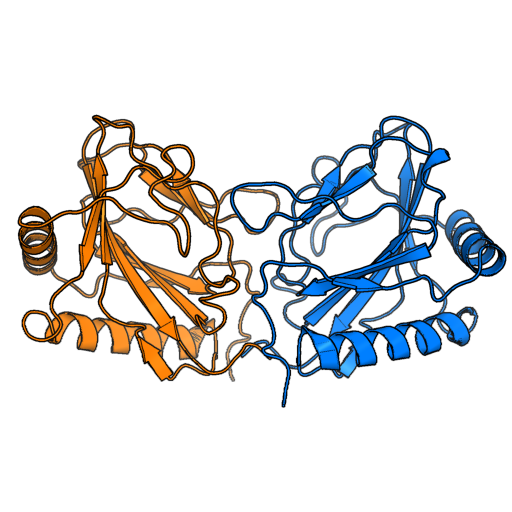719 22.547 1 97.81 62 ASP B O 1
ATOM 2006 N N . TRP B 1 63 ? 1.666 21.938 22.578 1 98.06 63 TRP B N 1
ATOM 2007 C CA . TRP B 1 63 ? 0.208 21.922 22.531 1 98.06 63 TRP B CA 1
ATOM 2008 C C . TRP B 1 63 ? -0.284 21.234 21.266 1 98.06 63 TRP B C 1
ATOM 2010 O O . TRP B 1 63 ? -1.292 20.516 21.297 1 98.06 63 TRP B O 1
ATOM 2020 N N . ALA B 1 64 ? 0.323 21.438 20.156 1 98.5 64 ALA B N 1
ATOM 2021 C CA . ALA B 1 64 ? -0.07 20.828 18.891 1 98.5 64 ALA B CA 1
ATOM 2022 C C . ALA B 1 64 ? 0.105 19.312 18.922 1 98.5 64 ALA B C 1
ATOM 2024 O O . ALA B 1 64 ? -0.748 18.562 18.438 1 98.5 64 ALA B O 1
ATOM 2025 N N . TYR B 1 65 ? 1.214 18.844 19.516 1 98.38 65 TYR B N 1
ATOM 2026 C CA . TYR B 1 65 ? 1.475 17.422 19.641 1 98.38 65 TYR B CA 1
ATOM 2027 C C . TYR B 1 65 ? 0.418 16.75 20.516 1 98.38 65 TYR B C 1
ATOM 2029 O O . TYR B 1 65 ? -0.089 15.672 20.172 1 98.38 65 TYR B O 1
ATOM 2037 N N . ARG B 1 66 ? 0.102 17.406 21.594 1 98.19 66 ARG B N 1
ATOM 2038 C CA . ARG B 1 66 ? -0.891 16.859 22.5 1 98.19 66 ARG B CA 1
ATOM 2039 C C . ARG B 1 66 ? -2.262 16.781 21.844 1 98.19 66 ARG B C 1
ATOM 2041 O O . ARG B 1 66 ? -2.945 15.75 21.938 1 98.19 66 ARG B O 1
ATOM 2048 N N . ARG B 1 67 ? -2.635 17.781 21.219 1 98.44 67 ARG B N 1
ATOM 2049 C CA . ARG B 1 67 ? -3.959 17.828 20.609 1 98.44 67 ARG B CA 1
ATOM 2050 C C . ARG B 1 67 ? -4.07 16.828 19.453 1 98.44 67 ARG B C 1
ATOM 2052 O O . ARG B 1 67 ? -5.082 16.141 19.328 1 98.44 67 ARG B O 1
ATOM 2059 N N . LEU B 1 68 ? -3.051 16.781 18.625 1 98.62 68 LEU B N 1
ATOM 2060 C CA . LEU B 1 68 ? -3.094 15.852 17.5 1 98.62 68 LEU B CA 1
ATOM 2061 C C . LEU B 1 68 ? -3.078 14.406 17.969 1 98.62 68 LEU B C 1
ATOM 2063 O O . LEU B 1 68 ? -3.689 13.531 17.359 1 98.62 68 LEU B O 1
ATOM 2067 N N . TRP B 1 69 ? -2.383 14.156 19.109 1 98.56 69 TRP B N 1
ATOM 2068 C CA . TRP B 1 69 ? -2.365 12.797 19.641 1 98.56 69 TRP B CA 1
ATOM 2069 C C . TRP B 1 69 ? -3.766 12.359 20.047 1 98.56 69 TRP B C 1
ATOM 2071 O O . TRP B 1 69 ? -4.152 11.211 19.828 1 98.56 69 TRP B O 1
ATOM 2081 N N . LYS B 1 70 ? -4.496 13.258 20.625 1 98.5 70 LYS B N 1
ATOM 2082 C CA . LYS B 1 70 ? -5.871 12.93 21 1 98.5 70 LYS B CA 1
ATOM 2083 C C . LYS B 1 70 ? -6.691 12.555 19.766 1 98.5 70 LYS B C 1
ATOM 2085 O O . LYS B 1 70 ? -7.496 11.617 19.812 1 98.5 70 LYS B O 1
ATOM 2090 N N . VAL B 1 71 ? -6.473 13.289 18.703 1 98.5 71 VAL B N 1
ATOM 2091 C CA . VAL B 1 71 ? -7.156 12.984 17.453 1 98.5 71 VAL B CA 1
ATOM 2092 C C . VAL B 1 71 ? -6.727 11.609 16.953 1 98.5 71 VAL B C 1
ATOM 2094 O O . VAL B 1 71 ? -7.566 10.789 16.562 1 98.5 71 VAL B O 1
ATOM 2097 N N . VAL B 1 72 ? -5.414 11.305 17 1 98.06 72 VAL B N 1
ATOM 2098 C CA . VAL B 1 72 ? -4.859 10.039 16.531 1 98.06 72 VAL B CA 1
ATOM 2099 C C . VAL B 1 72 ? -5.477 8.891 17.328 1 98.06 72 VAL B C 1
ATOM 2101 O O . VAL B 1 72 ? -5.895 7.883 16.75 1 98.06 72 VAL B O 1
ATOM 2104 N N . GLU B 1 73 ? -5.512 9.07 18.609 1 97.75 73 GLU B N 1
ATOM 2105 C CA . GLU B 1 73 ? -6.074 8.031 19.453 1 97.75 73 GLU B CA 1
ATOM 2106 C C . GLU B 1 73 ? -7.531 7.75 19.094 1 97.75 73 GLU B C 1
ATOM 2108 O O . GLU B 1 73 ? -7.945 6.59 19.031 1 97.75 73 GLU B O 1
ATOM 2113 N N . THR B 1 74 ? -8.258 8.789 18.922 1 97.12 74 THR B N 1
ATOM 2114 C CA . THR B 1 74 ? -9.664 8.656 18.578 1 97.12 74 THR B CA 1
ATOM 2115 C C . THR B 1 74 ? -9.828 7.957 17.234 1 97.12 74 THR B C 1
ATOM 2117 O O . THR B 1 74 ? -10.586 6.992 17.109 1 97.12 74 THR B O 1
ATOM 2120 N N . LEU B 1 75 ? -9.102 8.398 16.219 1 95.56 75 LEU B N 1
ATOM 2121 C CA . LEU B 1 75 ? -9.203 7.832 14.875 1 95.56 75 LEU B CA 1
ATOM 2122 C C . LEU B 1 75 ? -8.75 6.375 14.867 1 95.56 75 LEU B C 1
ATOM 2124 O O . LEU B 1 75 ? -9.344 5.539 14.188 1 95.56 75 LEU B O 1
ATOM 2128 N N . ASN B 1 76 ? -7.668 6.102 15.594 1 94.75 76 ASN B N 1
ATOM 2129 C CA . ASN B 1 76 ? -7.176 4.73 15.664 1 94.75 76 ASN B CA 1
ATOM 2130 C C . ASN B 1 76 ? -8.211 3.789 16.266 1 94.75 76 ASN B C 1
ATOM 2132 O O . ASN B 1 76 ? -8.438 2.693 15.758 1 94.75 76 ASN B O 1
ATOM 2136 N N . ARG B 1 77 ? -8.789 4.238 17.344 1 93.38 77 ARG B N 1
ATOM 2137 C CA . ARG B 1 77 ? -9.797 3.428 18.016 1 93.38 77 ARG B CA 1
ATOM 2138 C C . ARG B 1 77 ? -11.008 3.191 17.109 1 93.38 77 ARG B C 1
ATOM 2140 O O . ARG B 1 77 ? -11.547 2.086 17.062 1 93.38 77 ARG B O 1
ATOM 2147 N N . GLN B 1 78 ? -11.367 4.137 16.391 1 91.69 78 GLN B N 1
ATOM 2148 C CA . GLN B 1 78 ? -12.609 4.098 15.625 1 91.69 78 GLN B CA 1
ATOM 2149 C C . GLN B 1 78 ? -12.414 3.412 14.281 1 91.69 78 GLN B C 1
ATOM 2151 O O . GLN B 1 78 ? -13.328 2.781 13.758 1 91.69 78 GLN B O 1
ATOM 2156 N N . HIS B 1 79 ? -11.164 3.518 13.727 1 89.5 79 HIS B N 1
ATOM 2157 C CA . HIS B 1 79 ? -11.078 3.186 12.312 1 89.5 79 HIS B CA 1
ATOM 2158 C C . HIS B 1 79 ? -9.969 2.18 12.047 1 89.5 79 HIS B C 1
ATOM 2160 O O . HIS B 1 79 ? -10.039 1.409 11.086 1 89.5 79 HIS B O 1
ATOM 2166 N N . PHE B 1 80 ? -8.859 2.178 12.812 1 89.06 80 PHE B N 1
ATOM 2167 C CA . PHE B 1 80 ? -7.68 1.422 12.406 1 89.06 80 PHE B CA 1
ATOM 2168 C C . PHE B 1 80 ? -7.414 0.272 13.367 1 89.06 80 PHE B C 1
ATOM 2170 O O . PHE B 1 80 ? -7.164 -0.857 12.945 1 89.06 80 PHE B O 1
ATOM 2177 N N . GLY B 1 81 ? -7.426 0.609 14.688 1 89.75 81 GLY B N 1
ATOM 2178 C CA . GLY B 1 81 ? -7.156 -0.407 15.695 1 89.75 81 GLY B CA 1
ATOM 2179 C C . GLY B 1 81 ? -5.719 -0.892 15.688 1 89.75 81 GLY B C 1
ATOM 2180 O O . GLY B 1 81 ? -5.449 -2.064 15.953 1 89.75 81 GLY B O 1
ATOM 2181 N N . PHE B 1 82 ? -4.73 -0.08 15.367 1 92.19 82 PHE B N 1
ATOM 2182 C CA . PHE B 1 82 ? -3.324 -0.456 15.305 1 92.19 82 PHE B CA 1
ATOM 2183 C C . PHE B 1 82 ? -2.674 -0.341 16.672 1 92.19 82 PHE B C 1
ATOM 2185 O O . PHE B 1 82 ? -3.168 0.383 17.547 1 92.19 82 PHE B O 1
ATOM 2192 N N . ASP B 1 83 ? -1.641 -1.189 16.859 1 95 83 ASP B N 1
ATOM 2193 C CA . ASP B 1 83 ? -0.765 -0.976 18.016 1 95 83 ASP B CA 1
ATOM 2194 C C . ASP B 1 83 ? 0.135 0.24 17.797 1 95 83 ASP B C 1
ATOM 2196 O O . ASP B 1 83 ? 1.106 0.173 17.047 1 95 83 ASP B O 1
ATOM 2200 N N . ILE B 1 84 ? -0.213 1.333 18.422 1 97 84 ILE B N 1
ATOM 2201 C CA . ILE B 1 84 ? 0.543 2.564 18.219 1 97 84 ILE B CA 1
ATOM 2202 C C . ILE B 1 84 ? 1.22 2.975 19.531 1 97 84 ILE B C 1
ATOM 2204 O O . ILE B 1 84 ? 0.709 2.693 20.609 1 97 84 ILE B O 1
ATOM 2208 N N . GLU B 1 85 ? 2.359 3.648 19.422 1 98.06 85 GLU B N 1
ATOM 2209 C CA . GLU B 1 85 ? 3.146 3.961 20.609 1 98.06 85 GLU B CA 1
ATOM 2210 C C . GLU B 1 85 ? 3.342 5.469 20.766 1 98.06 85 GLU B C 1
ATOM 2212 O O . GLU B 1 85 ? 3.107 6.023 21.844 1 98.06 85 GLU B O 1
ATOM 2217 N N . ARG B 1 86 ? 3.844 6.137 19.688 1 97.94 86 ARG B N 1
ATOM 2218 C CA . ARG B 1 86 ? 4.215 7.547 19.766 1 97.94 86 ARG B CA 1
ATOM 2219 C C . ARG B 1 86 ? 4.359 8.141 18.359 1 97.94 86 ARG B C 1
ATOM 2221 O O . ARG B 1 86 ? 4.328 7.414 17.359 1 97.94 86 ARG B O 1
ATOM 2228 N N . PHE B 1 87 ? 4.457 9.461 18.328 1 98.25 87 PHE B N 1
ATOM 2229 C CA . PHE B 1 87 ? 4.887 10.094 17.094 1 98.25 87 PHE B CA 1
ATOM 2230 C C . PHE B 1 87 ? 6.355 9.797 16.812 1 98.25 87 PHE B C 1
ATOM 2232 O O . PHE B 1 87 ? 7.168 9.75 17.734 1 98.25 87 PHE B O 1
ATOM 2239 N N . GLU B 1 88 ? 6.602 9.664 15.539 1 96.94 8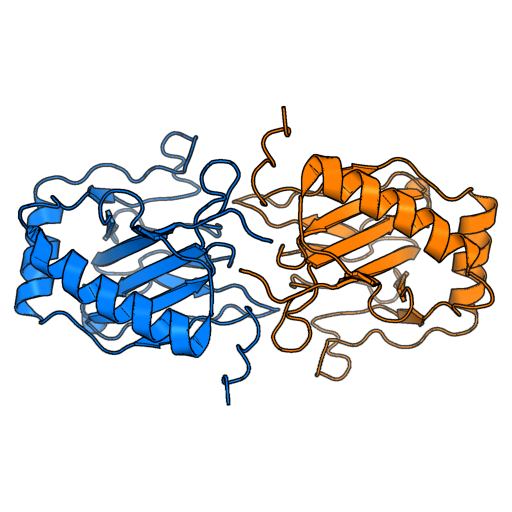8 GLU B N 1
ATOM 2240 C CA . GLU B 1 88 ? 7.996 9.586 15.109 1 96.94 88 GLU B CA 1
ATOM 2241 C C . GLU B 1 88 ? 8.625 10.977 15.031 1 96.94 88 GLU B C 1
ATOM 2243 O O . GLU B 1 88 ? 8.297 11.766 14.141 1 96.94 88 GLU B O 1
ATOM 2248 N N . GLY B 1 89 ? 9.461 11.273 15.938 1 95.75 89 GLY B N 1
ATOM 2249 C CA . GLY B 1 89 ? 10.211 12.523 15.875 1 95.75 89 GLY B CA 1
ATOM 2250 C C . GLY B 1 89 ? 9.32 13.75 15.906 1 95.75 89 GLY B C 1
ATOM 2251 O O . GLY B 1 89 ? 8.383 13.828 16.703 1 95.75 89 GLY B O 1
ATOM 2252 N N . ARG B 1 90 ? 9.742 14.797 15.133 1 97.31 90 ARG B N 1
ATOM 2253 C CA . ARG B 1 90 ? 9.047 16.078 15.078 1 97.31 90 ARG B CA 1
ATOM 2254 C C . ARG B 1 90 ? 8.062 16.125 13.922 1 97.31 90 ARG B C 1
ATOM 2256 O O . ARG B 1 90 ? 8.195 15.383 12.945 1 97.31 90 ARG B O 1
ATOM 2263 N N . PHE B 1 91 ? 7.055 16.984 14.141 1 98.31 91 PHE B N 1
ATOM 2264 C CA . PHE B 1 91 ? 6.148 17.234 13.031 1 98.31 91 PHE B CA 1
ATOM 2265 C C . PHE B 1 91 ? 6.871 17.953 11.891 1 98.31 91 PHE B C 1
ATOM 2267 O O . PHE B 1 91 ? 7.688 18.844 12.133 1 98.31 91 PHE B O 1
ATOM 2274 N N . GLN B 1 92 ? 6.598 17.547 10.656 1 97.88 92 GLN B N 1
ATOM 2275 C CA . GLN B 1 92 ? 7.137 18.188 9.461 1 97.88 92 GLN B CA 1
ATOM 2276 C C . GLN B 1 92 ? 6.125 19.156 8.859 1 97.88 92 GLN B C 1
ATOM 2278 O O . GLN B 1 92 ? 4.965 18.797 8.641 1 97.88 92 GLN B O 1
ATOM 2283 N N . VAL B 1 93 ? 6.523 20.359 8.711 1 98.38 93 VAL B N 1
ATOM 2284 C CA . VAL B 1 93 ? 5.738 21.281 7.898 1 98.38 93 VAL B CA 1
ATOM 2285 C C . VAL B 1 93 ? 6.312 21.344 6.484 1 98.38 93 VAL B C 1
ATOM 2287 O O . VAL B 1 93 ? 7.484 21.672 6.297 1 98.38 93 VAL B O 1
ATOM 2290 N N . ALA B 1 94 ? 5.512 21 5.504 1 97.81 94 ALA B N 1
ATOM 2291 C CA . ALA B 1 94 ? 5.938 20.984 4.105 1 97.81 94 ALA B CA 1
ATOM 2292 C C . ALA B 1 94 ? 5.34 22.156 3.34 1 97.81 94 ALA B C 1
ATOM 2294 O O . ALA B 1 94 ? 4.152 22.453 3.482 1 97.81 94 ALA B O 1
ATOM 2295 N N . ARG B 1 95 ? 6.172 22.75 2.566 1 97.88 95 ARG B N 1
ATOM 2296 C CA . ARG B 1 95 ? 5.742 23.828 1.665 1 97.88 95 ARG B CA 1
ATOM 2297 C C . ARG B 1 95 ? 5.879 23.391 0.207 1 97.88 95 ARG B C 1
ATOM 2299 O O . ARG B 1 95 ? 6.965 23.016 -0.232 1 97.88 95 ARG B O 1
ATOM 2306 N N . TYR B 1 96 ? 4.812 23.469 -0.481 1 97.62 96 TYR B N 1
ATOM 2307 C CA . TYR B 1 96 ? 4.785 23.328 -1.932 1 97.62 96 TYR B CA 1
ATOM 2308 C C . TYR B 1 96 ? 4.5 24.656 -2.613 1 97.62 96 TYR B C 1
ATOM 2310 O O . TYR B 1 96 ? 3.459 25.266 -2.375 1 97.62 96 TYR B O 1
ATOM 2318 N N . HIS B 1 97 ? 5.406 25.031 -3.445 1 97.19 97 HIS B N 1
ATOM 2319 C CA . HIS B 1 97 ? 5.336 26.375 -4.004 1 97.19 97 HIS B CA 1
ATOM 2320 C C . HIS B 1 97 ? 5.188 26.344 -5.523 1 97.19 97 HIS B C 1
ATOM 2322 O O . HIS B 1 97 ? 5.805 25.5 -6.188 1 97.19 97 HIS B O 1
ATOM 2328 N N . GLN B 1 98 ? 4.484 27.297 -6.066 1 97.12 98 GLN B N 1
ATOM 2329 C CA . GLN B 1 98 ? 4.203 27.344 -7.5 1 97.12 98 GLN B CA 1
ATOM 2330 C C . GLN B 1 98 ? 5.484 27.531 -8.305 1 97.12 98 GLN B C 1
ATOM 2332 O O . GLN B 1 98 ? 5.602 27.031 -9.422 1 97.12 98 GLN B O 1
ATOM 2337 N N . ASP B 1 99 ? 6.449 28.234 -7.828 1 95.75 99 ASP B N 1
ATOM 2338 C CA . ASP B 1 99 ? 7.656 28.594 -8.57 1 95.75 99 ASP B CA 1
ATOM 2339 C C . ASP B 1 99 ? 8.406 27.344 -9.031 1 95.75 99 ASP B C 1
ATOM 2341 O O . ASP B 1 99 ? 9.008 27.344 -10.109 1 95.75 99 ASP B O 1
ATOM 2345 N N . ASP B 1 100 ? 8.32 26.281 -8.273 1 92.94 100 ASP B N 1
ATOM 2346 C CA . ASP B 1 100 ? 9.023 25.062 -8.633 1 92.94 100 ASP B CA 1
ATOM 2347 C C . ASP B 1 100 ? 8.047 23.922 -8.938 1 92.94 100 ASP B C 1
ATOM 2349 O O . ASP B 1 100 ? 8.438 22.766 -8.977 1 92.94 100 ASP B O 1
ATOM 2353 N N . GLU B 1 101 ? 6.797 24.328 -9.047 1 95.44 101 GLU B N 1
ATOM 2354 C CA . GLU B 1 101 ? 5.773 23.312 -9.25 1 95.44 101 GLU B CA 1
ATOM 2355 C C . GLU B 1 101 ? 5.887 22.203 -8.203 1 95.44 101 GLU B C 1
ATOM 2357 O O . GLU B 1 101 ? 5.945 21.016 -8.547 1 95.44 101 GLU B O 1
ATOM 2362 N N . GLY B 1 102 ? 5.926 22.641 -6.988 1 96.06 102 GLY B N 1
ATOM 2363 C CA . GLY B 1 102 ? 6.152 21.719 -5.891 1 96.06 102 GLY B CA 1
ATOM 2364 C C . GLY B 1 102 ? 5.242 20.5 -5.945 1 96.06 102 GLY B C 1
ATOM 2365 O O . GLY B 1 102 ? 4.062 20.609 -6.289 1 96.06 102 GLY B O 1
ATOM 2366 N N . PHE B 1 103 ? 5.738 19.344 -5.656 1 95.38 103 PHE B N 1
ATOM 2367 C CA . PHE B 1 103 ? 5.004 18.078 -5.664 1 95.38 103 PHE B CA 1
ATOM 2368 C C . PHE B 1 103 ? 5.75 17.016 -4.875 1 95.38 103 PHE B C 1
ATOM 2370 O O . PHE B 1 103 ? 6.875 17.234 -4.418 1 95.38 103 PHE B O 1
ATOM 2377 N N . TYR B 1 104 ? 5.199 15.953 -4.652 1 94.56 104 TYR B N 1
ATOM 2378 C CA . TYR B 1 104 ? 5.777 14.719 -4.125 1 94.56 104 TYR B CA 1
ATOM 2379 C C . TYR B 1 104 ? 5.129 13.492 -4.762 1 94.56 104 TYR B C 1
ATOM 2381 O O . TYR B 1 104 ? 3.961 13.195 -4.504 1 94.56 104 TYR B O 1
ATOM 2389 N N . THR B 1 105 ? 5.879 12.828 -5.566 1 90.19 105 THR B N 1
ATOM 2390 C CA . THR B 1 105 ? 5.32 11.758 -6.375 1 90.19 105 THR B CA 1
ATOM 2391 C C . THR B 1 105 ? 4.867 10.594 -5.496 1 90.19 105 THR B C 1
ATOM 2393 O O . THR B 1 105 ? 5.012 10.641 -4.273 1 90.19 105 THR B O 1
ATOM 2396 N N . TRP B 1 106 ? 4.281 9.648 -6.082 1 87.56 106 TRP B N 1
ATOM 2397 C CA . TRP B 1 106 ? 3.734 8.477 -5.398 1 87.56 106 TRP B CA 1
ATOM 2398 C C . TRP B 1 106 ? 4.777 7.848 -4.484 1 87.56 106 TRP B C 1
ATOM 2400 O O . TRP B 1 106 ? 5.902 7.574 -4.91 1 87.56 106 TRP B O 1
ATOM 2410 N N . HIS B 1 107 ? 4.375 7.59 -3.209 1 86.44 107 HIS B N 1
ATOM 2411 C CA . HIS B 1 107 ? 5.266 6.973 -2.234 1 86.44 107 HIS B CA 1
ATOM 2412 C C . HIS B 1 107 ? 4.48 6.371 -1.073 1 86.44 107 HIS B C 1
ATOM 2414 O O . HIS B 1 107 ? 3.293 6.66 -0.907 1 86.44 107 HIS B O 1
ATOM 2420 N N . MET B 1 108 ? 5.168 5.5 -0.352 1 86.19 108 MET B N 1
ATOM 2421 C CA . MET B 1 108 ? 4.695 4.988 0.931 1 86.19 108 MET B CA 1
ATOM 2422 C C . MET B 1 108 ? 5.531 5.543 2.08 1 86.19 108 MET B C 1
ATOM 2424 O O . MET B 1 108 ? 6.742 5.73 1.939 1 86.19 108 MET B O 1
ATOM 2428 N N . ASP B 1 109 ? 4.871 5.75 3.164 1 88.06 109 ASP B N 1
ATOM 2429 C CA . ASP B 1 109 ? 5.594 6.262 4.324 1 88.06 109 ASP B CA 1
ATOM 2430 C C . ASP B 1 109 ? 6.242 5.129 5.113 1 88.06 109 ASP B C 1
ATOM 2432 O O . ASP B 1 109 ? 7.102 5.367 5.965 1 88.06 109 ASP B O 1
ATOM 2436 N N . ALA B 1 110 ? 5.805 3.898 4.883 1 81.19 110 ALA B N 1
ATOM 2437 C CA . ALA B 1 110 ? 6.344 2.732 5.578 1 81.19 110 ALA B CA 1
ATOM 2438 C C . ALA B 1 110 ? 7.301 1.952 4.68 1 81.19 110 ALA B C 1
ATOM 2440 O O . ALA B 1 110 ? 6.949 0.889 4.164 1 81.19 110 ALA B O 1
ATOM 2441 N N . GLY B 1 111 ? 8.438 2.434 4.473 1 74 111 GLY B N 1
ATOM 2442 C CA . GLY B 1 111 ? 9.461 1.762 3.691 1 74 111 GLY B CA 1
ATOM 2443 C C . GLY B 1 111 ? 10.453 0.993 4.543 1 74 111 GLY B C 1
ATOM 2444 O O . GLY B 1 111 ? 10.156 0.628 5.684 1 74 111 GLY B O 1
ATOM 2445 N N . GLN B 1 112 ? 11.555 0.618 3.951 1 71.38 112 GLN B N 1
ATOM 2446 C CA . GLN B 1 112 ? 12.562 -0.222 4.582 1 71.38 112 GLN B CA 1
ATOM 2447 C C . GLN B 1 112 ? 13.047 0.387 5.898 1 71.38 112 GLN B C 1
ATOM 2449 O O . GLN B 1 112 ? 13.172 -0.316 6.902 1 71.38 112 GLN B O 1
ATOM 2454 N N . LYS B 1 113 ? 13.195 1.741 5.965 1 76.56 113 LYS B N 1
ATOM 2455 C CA . LYS B 1 113 ? 13.742 2.391 7.156 1 76.56 113 LYS B CA 1
ATOM 2456 C C . LYS B 1 113 ? 12.633 2.928 8.047 1 76.56 113 LYS B C 1
ATOM 2458 O O . LYS B 1 113 ? 12.891 3.447 9.133 1 76.56 113 LYS B O 1
ATOM 2463 N N . THR B 1 114 ? 11.453 2.873 7.57 1 85.19 114 THR B N 1
ATOM 2464 C CA . THR B 1 114 ? 10.312 3.43 8.289 1 85.19 114 THR B CA 1
ATOM 2465 C C . THR B 1 114 ? 9.195 2.395 8.43 1 85.19 114 THR B C 1
ATOM 2467 O O . THR B 1 114 ? 8.016 2.732 8.352 1 85.19 114 THR B O 1
ATOM 2470 N N . ALA B 1 115 ? 9.617 1.165 8.609 1 80.62 115 ALA B N 1
ATOM 2471 C CA . ALA B 1 115 ? 8.68 0.045 8.602 1 80.62 115 ALA B CA 1
ATOM 2472 C C . ALA B 1 115 ? 7.789 0.066 9.844 1 80.62 115 ALA B C 1
ATOM 2474 O O . ALA B 1 115 ? 6.766 -0.624 9.891 1 80.62 115 ALA B O 1
ATOM 2475 N N . ASN B 1 116 ? 8.195 0.849 10.828 1 89.38 116 ASN B N 1
ATOM 2476 C CA . ASN B 1 116 ? 7.434 0.897 12.07 1 89.38 116 ASN B CA 1
ATOM 2477 C C . ASN B 1 116 ? 6.352 1.971 12.016 1 89.38 116 ASN B C 1
ATOM 2479 O O . ASN B 1 116 ? 5.559 2.104 12.953 1 89.38 116 ASN B O 1
ATOM 2483 N N . ARG B 1 117 ? 6.297 2.732 10.953 1 92.62 117 ARG B N 1
ATOM 2484 C CA . ARG B 1 117 ? 5.223 3.709 10.812 1 92.62 117 ARG B CA 1
ATOM 2485 C C . ARG B 1 117 ? 3.885 3.021 10.57 1 92.62 117 ARG B C 1
ATOM 2487 O O . ARG B 1 117 ? 3.764 2.188 9.672 1 92.62 117 ARG B O 1
ATOM 2494 N N . LYS B 1 118 ? 2.934 3.432 11.445 1 92.94 118 LYS B N 1
ATOM 2495 C CA . LYS B 1 118 ? 1.616 2.805 11.414 1 92.94 118 LYS B CA 1
ATOM 2496 C C . LYS B 1 118 ? 0.584 3.721 10.758 1 92.94 118 LYS B C 1
ATOM 2498 O O . LYS B 1 118 ? -0.139 3.305 9.852 1 92.94 118 LYS B O 1
ATOM 2503 N N . ILE B 1 119 ? 0.543 4.902 11.203 1 95.69 119 ILE B N 1
ATOM 2504 C CA . ILE B 1 119 ? -0.429 5.879 10.727 1 95.69 119 ILE B CA 1
ATOM 2505 C C . ILE B 1 119 ? 0.294 7.137 10.25 1 95.69 119 ILE B C 1
ATOM 2507 O O . ILE B 1 119 ? 1.192 7.641 10.93 1 95.69 119 ILE B O 1
ATOM 2511 N N . SER B 1 120 ? -0.026 7.594 9.102 1 96.88 120 SER B N 1
ATOM 2512 C CA . SER B 1 120 ? 0.394 8.898 8.602 1 96.88 120 SER B CA 1
ATOM 2513 C C . SER B 1 120 ? -0.732 9.922 8.719 1 96.88 120 SER B C 1
ATOM 2515 O O . SER B 1 120 ? -1.9 9.594 8.5 1 96.88 120 SER B O 1
ATOM 2517 N N . ILE B 1 121 ? -0.368 11.133 9.016 1 98.5 121 ILE B N 1
ATOM 2518 C CA . ILE B 1 121 ? -1.331 12.219 9.203 1 98.5 121 ILE B CA 1
ATOM 2519 C C . ILE B 1 121 ? -0.899 13.438 8.398 1 98.5 121 ILE B C 1
ATOM 2521 O O . ILE B 1 121 ? 0.283 13.789 8.375 1 98.5 121 ILE B O 1
ATOM 2525 N N . SER B 1 122 ? -1.835 14.031 7.762 1 98.62 122 SER B N 1
ATOM 2526 C CA . SER B 1 122 ? -1.637 15.312 7.082 1 98.62 122 SER B CA 1
ATOM 2527 C C . SER B 1 122 ? -2.691 16.328 7.504 1 98.62 122 SER B C 1
ATOM 2529 O O . SER B 1 122 ? -3.889 16.047 7.469 1 98.62 122 SER B O 1
ATOM 2531 N N . VAL B 1 123 ? -2.268 17.453 7.93 1 98.81 123 VAL B N 1
ATOM 2532 C CA . VAL B 1 123 ? -3.16 18.562 8.258 1 98.81 123 VAL B CA 1
ATOM 2533 C C . VAL B 1 123 ? -3.035 19.656 7.199 1 98.81 123 VAL B C 1
ATOM 2535 O O . VAL B 1 123 ? -1.935 20.141 6.93 1 98.81 123 VAL B O 1
ATOM 2538 N N . GLN B 1 124 ? -4.129 20.047 6.672 1 98.69 124 GLN B N 1
ATOM 2539 C CA . GLN B 1 124 ? -4.141 21.109 5.684 1 98.69 124 GLN B CA 1
ATOM 2540 C C . GLN B 1 124 ? -4.031 22.484 6.359 1 98.69 124 GLN B C 1
ATOM 2542 O O . GLN B 1 124 ? -4.98 22.953 6.992 1 98.69 124 GLN B O 1
ATOM 2547 N N . LEU B 1 125 ? -2.947 23.156 6.125 1 98.69 125 LEU B N 1
ATOM 2548 C CA . LEU B 1 125 ? -2.717 24.391 6.867 1 98.69 125 LEU B CA 1
ATOM 2549 C C . LEU B 1 125 ? -3.121 25.609 6.039 1 98.69 125 LEU B C 1
ATOM 2551 O O . LEU B 1 125 ? -3.428 26.672 6.59 1 98.69 125 LEU B O 1
ATOM 2555 N N . THR B 1 126 ? -3.037 25.547 4.703 1 98.38 126 THR B N 1
ATOM 2556 C CA . THR B 1 126 ? -3.383 26.656 3.824 1 98.38 126 THR B CA 1
ATOM 2557 C C . THR B 1 126 ? -4.844 26.562 3.393 1 98.38 126 THR B C 1
ATOM 2559 O O . THR B 1 126 ? -5.316 25.5 2.99 1 98.38 126 THR B O 1
ATOM 2562 N N . PRO B 1 127 ? -5.562 27.656 3.436 1 98 127 PRO B N 1
ATOM 2563 C CA . PRO B 1 127 ? -6.93 27.641 2.912 1 98 127 PRO B CA 1
ATOM 2564 C C . PRO B 1 127 ? -6.996 27.25 1.438 1 98 127 PRO B C 1
ATOM 2566 O O . PRO B 1 127 ? -6.125 27.641 0.652 1 98 127 PRO B O 1
ATOM 2569 N N . PRO B 1 128 ? -8.023 26.484 1.094 1 96.38 128 PRO B N 1
ATOM 2570 C CA . PRO B 1 128 ? -8.086 25.938 -0.266 1 96.38 128 PRO B CA 1
ATOM 2571 C C . PRO B 1 128 ? -8.164 27.031 -1.332 1 96.38 128 PRO B C 1
ATOM 2573 O O . PRO B 1 128 ? -7.77 26.812 -2.479 1 96.38 128 PRO B O 1
ATOM 2576 N N . GLN B 1 129 ? -8.656 28.203 -1.018 1 97.12 129 GLN B N 1
ATOM 2577 C CA . GLN B 1 129 ? -8.797 29.281 -2.006 1 97.12 129 GLN B CA 1
ATOM 2578 C C . GLN B 1 129 ? -7.445 29.891 -2.348 1 97.12 129 GLN B C 1
ATOM 2580 O O . GLN B 1 129 ? -7.328 30.641 -3.326 1 97.12 129 GLN B O 1
ATOM 2585 N N . ASP B 1 130 ? -6.461 29.625 -1.591 1 97.75 130 ASP B N 1
ATOM 2586 C CA . ASP B 1 130 ? -5.184 30.312 -1.734 1 97.75 130 ASP B CA 1
ATOM 2587 C C . ASP B 1 130 ? -4.23 29.516 -2.625 1 97.75 130 ASP B C 1
ATOM 2589 O O . ASP B 1 130 ? -3.105 29.953 -2.881 1 97.75 130 ASP B O 1
ATOM 2593 N N . TYR B 1 131 ? -4.605 28.391 -3.129 1 97.88 131 TYR B N 1
ATOM 2594 C CA . TYR B 1 131 ? -3.74 27.625 -4.016 1 97.88 131 TYR B CA 1
ATOM 2595 C C . TYR B 1 131 ? -4.562 26.75 -4.953 1 97.88 131 TYR B C 1
ATOM 2597 O O . TYR B 1 131 ? -5.758 26.547 -4.734 1 97.88 131 TYR B O 1
ATOM 2605 N N . LEU B 1 132 ? -3.932 26.359 -6.027 1 97.75 132 LEU B N 1
ATOM 2606 C CA . LEU B 1 132 ? -4.434 25.375 -6.984 1 97.75 132 LEU B CA 1
ATOM 2607 C C . LEU B 1 132 ? -3.416 24.266 -7.215 1 97.75 132 LEU B C 1
ATOM 2609 O O . LEU B 1 132 ? -2.217 24.531 -7.32 1 97.75 132 LEU B O 1
ATOM 2613 N N . GLY B 1 133 ? -4.012 23.016 -7.387 1 97.5 133 GLY B N 1
ATOM 2614 C CA . GLY B 1 133 ? -3.1 21.891 -7.422 1 97.5 133 GLY B CA 1
ATOM 2615 C C . GLY B 1 133 ? -2.639 21.453 -6.043 1 97.5 133 GLY B C 1
ATOM 2616 O O . GLY B 1 133 ? -3.387 21.562 -5.07 1 97.5 133 GLY B O 1
ATOM 2617 N N . GLY B 1 134 ? -1.48 20.812 -5.953 1 97.38 134 GLY B N 1
ATOM 2618 C CA . GLY B 1 134 ? -0.951 20.391 -4.668 1 97.38 134 GLY B CA 1
ATOM 2619 C C . GLY B 1 134 ? -1.88 19.453 -3.918 1 97.38 134 GLY B C 1
ATOM 2620 O O . GLY B 1 134 ? -1.927 19.469 -2.686 1 97.38 134 GLY B O 1
ATOM 2621 N N . THR B 1 135 ? -2.654 18.672 -4.617 1 96.5 135 THR B N 1
ATOM 2622 C CA . THR B 1 135 ? -3.662 17.812 -4.02 1 96.5 135 THR B CA 1
ATOM 2623 C C . THR B 1 135 ? -3.021 16.547 -3.447 1 96.5 135 THR B C 1
ATOM 2625 O O . THR B 1 135 ? -2.227 15.883 -4.121 1 96.5 135 THR B O 1
ATOM 2628 N N . LEU B 1 136 ? -3.33 16.281 -2.203 1 97.38 136 LEU B N 1
ATOM 2629 C CA . LEU B 1 136 ? -3.012 14.961 -1.653 1 97.38 136 LEU B CA 1
ATOM 2630 C C . LEU B 1 136 ? -3.953 13.898 -2.209 1 97.38 136 LEU B C 1
ATOM 2632 O O . LEU B 1 136 ? -5.172 13.992 -2.043 1 97.38 136 LEU B O 1
ATOM 2636 N N . GLU B 1 137 ? -3.359 12.914 -2.875 1 94.06 137 GLU B N 1
ATOM 2637 C CA . GLU B 1 137 ? -4.148 11.852 -3.49 1 94.06 137 GLU B CA 1
ATOM 2638 C C . GLU B 1 137 ? -3.688 10.477 -3.01 1 94.06 137 GLU B C 1
ATOM 2640 O O . GLU B 1 137 ? -2.508 10.281 -2.707 1 94.06 137 GLU B O 1
ATOM 2645 N N . PHE B 1 138 ? -4.617 9.586 -2.973 1 90.38 138 PHE B N 1
ATOM 2646 C CA . PHE B 1 138 ? -4.359 8.211 -2.562 1 90.38 138 PHE B CA 1
ATOM 2647 C C . PHE B 1 138 ? -4.637 7.246 -3.705 1 90.38 138 PHE B C 1
ATOM 2649 O O . PHE B 1 138 ? -5.543 7.473 -4.512 1 90.38 138 PHE B O 1
ATOM 2656 N N . PHE B 1 139 ? -3.777 6.289 -3.682 1 81.19 139 PHE B N 1
ATOM 2657 C CA . PHE B 1 139 ? -3.928 5.25 -4.695 1 81.19 139 PHE B CA 1
ATOM 2658 C C . PHE B 1 139 ? -4.375 3.938 -4.062 1 81.19 139 PHE B C 1
ATOM 2660 O O . PHE B 1 139 ? -3.555 3.193 -3.518 1 81.19 139 PHE B O 1
ATOM 2667 N N . TYR B 1 140 ? -5.656 3.682 -3.918 1 71.31 140 TYR B N 1
ATOM 2668 C CA . TYR B 1 140 ? -6.195 2.447 -3.357 1 71.31 140 TYR B CA 1
ATOM 2669 C C . TYR B 1 140 ? -6.434 1.41 -4.449 1 71.31 140 TYR B C 1
ATOM 2671 O O . TYR B 1 140 ? -6.023 0.255 -4.312 1 71.31 140 TYR B O 1
ATOM 2679 N N . THR B 1 141 ? -7.289 1.599 -5.273 1 64.31 141 THR B N 1
ATOM 2680 C CA . THR B 1 141 ? -7.656 0.74 -6.395 1 64.31 141 THR B CA 1
ATOM 2681 C C . THR B 1 141 ? -7.422 1.455 -7.723 1 64.31 141 THR B C 1
ATOM 2683 O O . THR B 1 141 ? -6.492 2.256 -7.848 1 64.31 141 THR B O 1
ATOM 2686 N N . ASN B 1 142 ? -8.172 1.333 -8.57 1 62.19 142 ASN B N 1
ATOM 2687 C CA . ASN B 1 142 ? -8.031 1.736 -9.961 1 62.19 142 ASN B CA 1
ATOM 2688 C C . ASN B 1 142 ? -8.273 3.232 -10.141 1 62.19 142 ASN B C 1
ATOM 2690 O O . ASN B 1 142 ? -8.352 3.723 -11.266 1 62.19 142 ASN B O 1
ATOM 2694 N N . LYS B 1 143 ? -8.383 3.922 -8.875 1 68.69 143 LYS B N 1
ATOM 2695 C CA . LYS B 1 143 ? -8.625 5.348 -9.055 1 68.69 143 LYS B CA 1
ATOM 2696 C C . LYS B 1 143 ? -7.922 6.168 -7.98 1 68.69 143 LYS B C 1
ATOM 2698 O O . LYS B 1 143 ? -7.875 5.77 -6.816 1 68.69 143 LYS B O 1
ATOM 2703 N N . ASN B 1 144 ? -7.379 7.266 -8.484 1 78.44 144 ASN B N 1
ATOM 2704 C CA . ASN B 1 144 ? -6.824 8.227 -7.539 1 78.44 144 ASN B CA 1
ATOM 2705 C C . ASN B 1 144 ? -7.922 8.914 -6.73 1 78.44 144 ASN B C 1
ATOM 2707 O O . ASN B 1 144 ? -8.93 9.359 -7.289 1 78.44 144 ASN B O 1
ATOM 2711 N N . LYS B 1 145 ? -7.766 8.922 -5.426 1 84.88 145 LYS B N 1
ATOM 2712 C CA . LYS B 1 145 ? -8.742 9.547 -4.531 1 84.88 145 LYS B CA 1
ATOM 2713 C C . LYS B 1 145 ? -8.148 10.758 -3.826 1 84.88 145 LYS B C 1
ATOM 2715 O O . LYS B 1 145 ? -7.25 10.625 -2.994 1 84.88 145 LYS B O 1
ATOM 2720 N N . PRO B 1 146 ? -8.734 11.945 -4.129 1 91.88 146 PRO B N 1
ATOM 2721 C CA . PRO B 1 146 ? -8.203 13.148 -3.48 1 91.88 146 PRO B CA 1
ATOM 2722 C C . PRO B 1 146 ? -8.656 13.281 -2.027 1 91.88 146 PRO B C 1
ATOM 2724 O O . PRO B 1 146 ? -9.773 12.898 -1.687 1 91.88 146 PRO B O 1
ATOM 2727 N N . ALA B 1 147 ? -7.801 13.812 -1.215 1 93.94 147 ALA B N 1
ATOM 2728 C CA . ALA B 1 147 ? -8.172 14.219 0.138 1 93.94 147 ALA B CA 1
ATOM 2729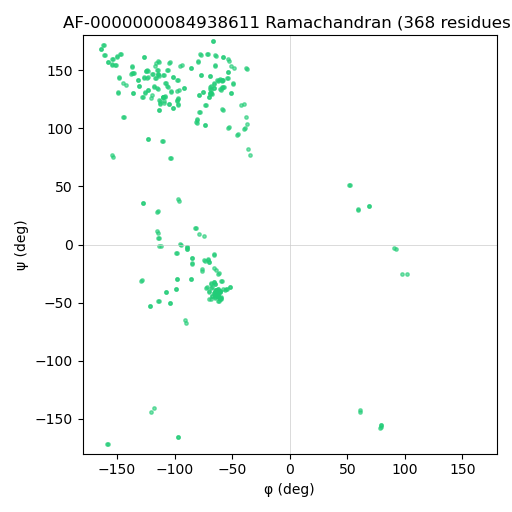 C C . ALA B 1 147 ? -8.898 15.562 0.13 1 93.94 147 ALA B C 1
ATOM 2731 O O . ALA B 1 147 ? -8.719 16.359 -0.792 1 93.94 147 ALA B O 1
ATOM 2732 N N . PRO B 1 148 ? -9.672 15.781 1.188 1 93.75 148 PRO B N 1
ATOM 2733 C CA . PRO B 1 148 ? -10.258 17.109 1.303 1 93.75 148 PRO B CA 1
ATOM 2734 C C . PRO B 1 148 ? -9.211 18.203 1.503 1 93.75 148 PRO B C 1
ATOM 2736 O O . PRO B 1 148 ? -8.141 17.938 2.055 1 93.75 148 PRO B O 1
ATOM 2739 N N . THR B 1 149 ? -9.594 19.422 1.08 1 96.06 149 THR B N 1
ATOM 2740 C CA . THR B 1 149 ? -8.641 20.531 1.13 1 96.06 149 THR B CA 1
ATOM 2741 C C . THR B 1 149 ? -9.094 21.594 2.129 1 96.06 149 THR B C 1
ATOM 2743 O O . THR B 1 149 ? -8.461 22.641 2.256 1 96.06 149 THR B O 1
ATOM 2746 N N . ASP B 1 150 ? -10.18 21.281 2.844 1 97.25 150 ASP B N 1
ATOM 2747 C CA . ASP B 1 150 ? -10.672 22.266 3.801 1 97.25 150 ASP B CA 1
ATOM 2748 C C . ASP B 1 150 ? -9.57 22.703 4.762 1 97.25 150 ASP B C 1
ATOM 2750 O O . ASP B 1 150 ? -8.773 21.875 5.215 1 97.25 150 ASP B O 1
ATOM 2754 N N . HIS B 1 151 ? -9.617 23.984 5.098 1 98.44 151 HIS B N 1
ATOM 2755 C CA . HIS B 1 151 ? -8.633 24.562 6.008 1 98.44 151 HIS B CA 1
ATOM 2756 C C . HIS B 1 151 ? -8.648 23.844 7.355 1 98.44 151 HIS B C 1
ATOM 2758 O O . HIS B 1 151 ? -9.672 23.828 8.047 1 98.44 151 HIS B O 1
ATOM 2764 N N . GLY B 1 152 ? -7.57 23.234 7.676 1 98.5 152 GLY B N 1
ATOM 2765 C CA . GLY B 1 152 ? -7.422 22.562 8.969 1 98.5 152 GLY B CA 1
ATOM 2766 C C . GLY B 1 152 ? -7.859 21.109 8.945 1 98.5 152 GLY B C 1
ATOM 2767 O O . GLY B 1 152 ? -7.715 20.406 9.938 1 98.5 152 GLY B O 1
ATOM 2768 N N . SER B 1 153 ? -8.367 20.625 7.82 1 98.25 153 SER B N 1
ATOM 2769 C CA . SER B 1 153 ? -8.781 19.219 7.738 1 98.25 153 SER B CA 1
ATOM 2770 C C . SER B 1 153 ? -7.621 18.281 8.047 1 98.25 153 SER B C 1
ATOM 2772 O O . SER B 1 153 ? -6.488 18.531 7.641 1 98.25 153 SER B O 1
ATOM 2774 N N . ILE B 1 154 ? -7.906 17.281 8.852 1 98.56 154 ILE B N 1
ATOM 2775 C CA . ILE B 1 154 ? -6.938 16.25 9.227 1 98.56 154 ILE B CA 1
ATOM 2776 C C . ILE B 1 154 ? -7.234 14.953 8.477 1 98.56 154 ILE B C 1
ATOM 2778 O O . ILE B 1 154 ? -8.344 14.422 8.555 1 98.56 154 ILE B O 1
ATOM 2782 N N . VAL B 1 155 ? -6.266 14.5 7.723 1 97.88 155 VAL B N 1
ATOM 2783 C CA . VAL B 1 155 ? -6.371 13.234 7 1 97.88 155 VAL B CA 1
ATOM 2784 C C . VAL B 1 155 ? -5.426 12.203 7.613 1 97.88 155 VAL B C 1
ATOM 2786 O O . VAL B 1 155 ? -4.242 12.484 7.812 1 97.88 155 VAL B O 1
ATOM 2789 N N . ALA B 1 156 ? -5.934 11.047 7.965 1 97.25 156 ALA B N 1
ATOM 2790 C CA . ALA B 1 156 ? -5.141 9.938 8.5 1 97.25 156 ALA B CA 1
ATOM 2791 C C . ALA B 1 156 ? -5.32 8.68 7.66 1 97.25 156 ALA B C 1
ATOM 2793 O O . ALA B 1 156 ? -6.418 8.398 7.18 1 97.25 156 ALA B O 1
ATOM 2794 N N . PHE B 1 157 ? -4.293 7.969 7.535 1 93.81 157 PHE B N 1
ATOM 2795 C CA . PHE B 1 157 ? -4.309 6.746 6.742 1 93.81 157 PHE B CA 1
ATOM 2796 C C . PHE B 1 157 ? -3.188 5.809 7.172 1 93.81 157 PHE B C 1
ATOM 2798 O O . PHE B 1 157 ? -2.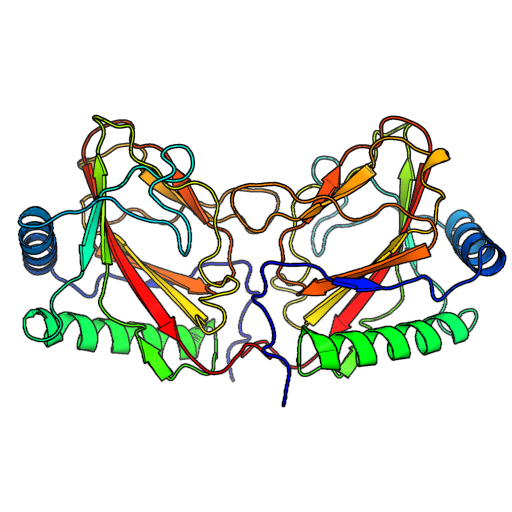205 6.242 7.777 1 93.81 157 PHE B O 1
ATOM 2805 N N . PRO B 1 158 ? -3.33 4.543 6.906 1 90.94 158 PRO B N 1
ATOM 2806 C CA . PRO B 1 158 ? -2.197 3.648 7.152 1 90.94 158 PRO B CA 1
ATOM 2807 C C . PRO B 1 158 ? -0.948 4.047 6.371 1 90.94 158 PRO B C 1
ATOM 2809 O O . PRO B 1 158 ? -1.035 4.371 5.184 1 90.94 158 PRO B O 1
ATOM 2812 N N . SER B 1 159 ? 0.199 3.914 6.977 1 91.06 159 SER B N 1
ATOM 2813 C CA . SER B 1 159 ? 1.432 4.469 6.426 1 91.06 159 SER B CA 1
ATOM 2814 C C . SER B 1 159 ? 1.885 3.689 5.195 1 91.06 159 SER B C 1
ATOM 2816 O O . SER B 1 159 ? 2.752 4.148 4.449 1 91.06 159 SER B O 1
ATOM 2818 N N . PHE B 1 160 ? 1.326 2.58 4.977 1 86 160 PHE B N 1
ATOM 2819 C CA . PHE B 1 160 ? 1.72 1.81 3.801 1 86 160 PHE B CA 1
ATOM 2820 C C . PHE B 1 160 ? 0.871 2.191 2.594 1 86 160 PHE B C 1
ATOM 2822 O O . PHE B 1 160 ? 1.08 1.678 1.493 1 86 160 PHE B O 1
ATOM 2829 N N . VAL B 1 161 ? -0.072 3.068 2.738 1 87 161 VAL B N 1
ATOM 2830 C CA . VAL B 1 161 ? -0.931 3.475 1.631 1 87 161 VAL B CA 1
ATOM 2831 C C . VAL B 1 161 ? -0.161 4.398 0.691 1 87 161 VAL B C 1
ATOM 2833 O O . VAL B 1 161 ? 0.476 5.355 1.137 1 87 161 VAL B O 1
ATOM 2836 N N . MET B 1 162 ? -0.264 4.051 -0.581 1 86.31 162 MET B N 1
ATOM 2837 C CA . MET B 1 162 ? 0.37 4.871 -1.608 1 86.31 162 MET B CA 1
ATOM 2838 C C . MET B 1 162 ? -0.34 6.215 -1.746 1 86.31 162 MET B C 1
ATOM 2840 O O . MET B 1 162 ? -1.565 6.262 -1.869 1 86.31 162 MET B O 1
ATOM 2844 N N . HIS B 1 163 ? 0.475 7.254 -1.716 1 90.88 163 HIS B N 1
ATOM 2845 C CA . HIS B 1 163 ? -0.088 8.594 -1.825 1 90.88 163 HIS B CA 1
ATOM 2846 C C . HIS B 1 163 ? 0.897 9.555 -2.486 1 90.88 163 HIS B C 1
ATOM 2848 O O . HIS B 1 163 ? 2.082 9.234 -2.623 1 90.88 163 HIS B O 1
ATOM 2854 N N . ARG B 1 164 ? 0.388 10.625 -2.961 1 92.75 164 ARG B N 1
ATOM 2855 C CA . ARG B 1 164 ? 1.205 11.656 -3.586 1 92.75 164 ARG B CA 1
ATOM 2856 C C . ARG B 1 164 ? 0.627 13.047 -3.324 1 92.75 164 ARG B C 1
ATOM 2858 O O . ARG B 1 164 ? -0.492 13.172 -2.824 1 92.75 164 ARG B O 1
ATOM 2865 N N . VAL B 1 165 ? 1.425 14.016 -3.555 1 96.69 165 VAL B N 1
ATOM 2866 C CA . VAL B 1 165 ? 0.987 15.398 -3.705 1 96.69 165 VAL B CA 1
ATOM 2867 C C . VAL B 1 165 ? 1.212 15.859 -5.141 1 96.69 165 VAL B C 1
ATOM 2869 O O . VAL B 1 165 ? 2.342 15.836 -5.637 1 96.69 165 VAL B O 1
ATOM 2872 N N . THR B 1 166 ? 0.18 16.266 -5.805 1 96.75 166 THR B N 1
ATOM 2873 C CA . THR B 1 166 ? 0.282 16.688 -7.195 1 96.75 166 THR B CA 1
ATOM 2874 C C . THR B 1 166 ? 0.994 18.031 -7.297 1 96.75 166 THR B C 1
ATOM 2876 O O . THR B 1 166 ? 1.123 18.75 -6.305 1 96.75 166 THR B O 1
ATOM 2879 N N . PRO B 1 167 ? 1.443 18.375 -8.477 1 97.38 167 PRO B N 1
ATOM 2880 C CA . PRO B 1 167 ? 2.131 19.656 -8.625 1 97.38 167 PRO B CA 1
ATOM 2881 C C . PRO B 1 167 ? 1.227 20.844 -8.32 1 97.38 167 PRO B C 1
ATOM 2883 O O . PRO B 1 167 ? 0.049 20.844 -8.688 1 97.38 167 PRO B O 1
ATOM 2886 N N . ILE B 1 168 ? 1.847 21.828 -7.668 1 97.81 168 ILE B N 1
ATOM 2887 C CA . ILE B 1 168 ? 1.174 23.109 -7.473 1 97.81 168 ILE B CA 1
ATOM 2888 C C . ILE B 1 168 ? 1.035 23.828 -8.812 1 97.81 168 ILE B C 1
ATOM 2890 O O . ILE B 1 168 ? 1.974 23.859 -9.617 1 97.81 168 ILE B O 1
ATOM 2894 N N . GLU B 1 169 ? -0.089 24.312 -9.047 1 97.75 169 GLU B N 1
ATOM 2895 C CA . GLU B 1 169 ? -0.327 25.109 -10.242 1 97.75 169 GLU B CA 1
ATOM 2896 C C . GLU B 1 169 ? -0.28 26.594 -9.93 1 97.75 169 GLU B C 1
ATOM 2898 O O . GLU B 1 169 ? 0.221 27.391 -10.727 1 97.75 169 GLU B O 1
ATOM 2903 N N . ARG B 1 170 ? -0.795 26.969 -8.812 1 98.25 170 ARG B N 1
ATOM 2904 C CA . ARG B 1 170 ? -0.838 28.359 -8.352 1 98.25 170 ARG B CA 1
ATOM 2905 C C . ARG B 1 170 ? -0.75 28.438 -6.832 1 98.25 170 ARG B C 1
ATOM 2907 O O . ARG B 1 170 ? -1.354 27.625 -6.129 1 98.25 170 ARG B O 1
ATOM 2914 N N . GLY B 1 171 ? -0.062 29.469 -6.367 1 98.12 171 GLY B N 1
ATOM 2915 C CA . GLY B 1 171 ? -0.01 29.734 -4.938 1 98.12 171 GLY B CA 1
ATOM 2916 C C . GLY B 1 171 ? 0.957 28.828 -4.195 1 98.12 171 GLY B C 1
ATOM 2917 O O . GLY B 1 171 ? 1.983 28.422 -4.746 1 98.12 171 GLY B O 1
ATOM 2918 N N . VAL B 1 172 ? 0.691 28.719 -2.863 1 98.12 172 VAL B N 1
ATOM 2919 C CA . VAL B 1 172 ? 1.551 27.953 -1.959 1 98.12 172 VAL B CA 1
ATOM 2920 C C . VAL B 1 172 ? 0.696 27.109 -1.023 1 98.12 172 VAL B C 1
ATOM 2922 O O . VAL B 1 172 ? -0.305 27.578 -0.482 1 98.12 172 VAL B O 1
ATOM 2925 N N . ARG B 1 173 ? 1.029 25.859 -0.929 1 98.31 173 ARG B N 1
ATOM 2926 C CA . ARG B 1 173 ? 0.363 24.969 0.016 1 98.31 173 ARG B CA 1
ATOM 2927 C C . ARG B 1 173 ? 1.3 24.578 1.154 1 98.31 173 ARG B C 1
ATOM 2929 O O . ARG B 1 173 ? 2.416 24.109 0.915 1 98.31 173 ARG B O 1
ATOM 2936 N N . TYR B 1 174 ? 0.842 24.781 2.354 1 98.56 174 TYR B N 1
ATOM 2937 C CA . TYR B 1 174 ? 1.493 24.25 3.547 1 98.56 174 TYR B CA 1
ATOM 2938 C C . TYR B 1 174 ? 0.678 23.109 4.152 1 98.56 174 TYR B C 1
ATOM 2940 O O . TYR B 1 174 ? -0.552 23.188 4.215 1 98.56 174 TYR B O 1
ATOM 2948 N N . SER B 1 175 ? 1.316 22.109 4.574 1 98.62 175 SER B N 1
ATOM 2949 C CA . SER B 1 175 ? 0.705 21.031 5.332 1 98.62 175 SER B CA 1
ATOM 2950 C C . SER B 1 175 ? 1.591 20.609 6.496 1 98.62 175 SER B C 1
ATOM 2952 O O . SER B 1 175 ? 2.811 20.781 6.453 1 98.62 175 SER B O 1
ATOM 2954 N N . LEU B 1 176 ? 1.004 20.203 7.543 1 98.75 176 LEU B N 1
ATOM 2955 C CA . LEU B 1 176 ? 1.702 19.562 8.648 1 98.75 176 LEU B CA 1
ATOM 2956 C C . LEU B 1 176 ? 1.6 18.047 8.547 1 98.75 176 LEU B C 1
ATOM 2958 O O . LEU B 1 176 ? 0.501 17.5 8.422 1 98.75 176 LEU B O 1
ATOM 2962 N N . VAL B 1 177 ? 2.691 17.359 8.57 1 98.44 177 VAL B N 1
ATOM 2963 C CA . VAL B 1 177 ? 2.758 15.906 8.43 1 98.44 177 VAL B CA 1
ATOM 2964 C C . VAL B 1 177 ? 3.293 15.289 9.719 1 98.44 177 VAL B C 1
ATOM 2966 O O . VAL B 1 177 ? 4.277 15.766 10.281 1 98.44 177 VAL B O 1
ATOM 2969 N N . ALA B 1 178 ? 2.682 14.281 10.156 1 98.62 178 ALA B N 1
ATOM 2970 C CA . ALA B 1 178 ? 3.088 13.523 11.328 1 98.62 178 ALA B CA 1
ATOM 2971 C C . ALA B 1 178 ? 3 12.023 11.07 1 98.62 178 ALA B C 1
ATOM 2973 O O . ALA B 1 178 ? 2.135 11.562 10.32 1 98.62 178 ALA B O 1
ATOM 2974 N N . TRP B 1 179 ? 3.893 11.281 11.703 1 98.12 179 TRP B N 1
ATOM 2975 C CA . TRP B 1 179 ? 3.885 9.828 11.617 1 98.12 179 TRP B CA 1
ATOM 2976 C C . TRP B 1 179 ? 3.793 9.203 13.008 1 98.12 179 TRP B C 1
ATOM 2978 O O . TRP B 1 179 ? 4.496 9.617 13.93 1 98.12 179 TRP B O 1
ATOM 2988 N N . VAL B 1 180 ? 2.912 8.266 13.07 1 98.25 180 VAL B N 1
ATOM 2989 C CA . VAL B 1 180 ? 2.754 7.488 14.297 1 98.25 180 VAL B CA 1
ATOM 2990 C C . VAL B 1 180 ? 3.412 6.121 14.133 1 98.25 180 VAL B C 1
ATOM 2992 O O . VAL B 1 180 ? 3.174 5.426 13.148 1 98.25 180 VAL B O 1
ATOM 2995 N N . VAL B 1 181 ? 4.223 5.75 15.148 1 97 181 VAL B N 1
ATOM 2996 C CA . VAL B 1 181 ? 4.957 4.492 15.047 1 97 181 VAL B CA 1
ATOM 2997 C C . VAL B 1 181 ? 4.461 3.518 16.109 1 97 181 VAL B C 1
ATOM 2999 O O . VAL B 1 181 ? 3.836 3.926 17.094 1 97 181 VAL B O 1
ATOM 3002 N N . GLY B 1 182 ? 4.684 2.275 15.875 1 95.44 182 GLY B N 1
ATOM 3003 C CA . GLY B 1 182 ? 4.41 1.149 16.75 1 95.44 182 GLY B CA 1
ATOM 3004 C C . GLY B 1 182 ? 5.234 -0.081 16.422 1 95.44 182 GLY B C 1
ATOM 3005 O O . GLY B 1 182 ? 6.211 0.004 15.672 1 95.44 182 GLY B O 1
ATOM 3006 N N . PRO B 1 183 ? 4.852 -1.193 17.125 1 90.94 183 PRO B N 1
ATOM 3007 C CA . PRO B 1 183 ? 5.551 -2.428 16.75 1 90.94 183 PRO B CA 1
ATOM 3008 C C . PRO B 1 183 ? 5.391 -2.781 15.281 1 90.94 183 PRO B C 1
ATOM 3010 O O . PRO B 1 183 ? 4.477 -2.289 14.617 1 90.94 183 PRO B O 1
ATOM 3013 N N . ARG B 1 184 ? 6.195 -3.559 14.828 1 83.44 184 ARG B N 1
ATOM 3014 C CA . ARG B 1 184 ? 6.164 -3.973 13.43 1 83.44 184 ARG B CA 1
ATOM 3015 C C . ARG B 1 184 ? 4.793 -4.52 13.047 1 83.44 184 ARG B C 1
ATOM 3017 O O . ARG B 1 184 ? 4.137 -5.18 13.859 1 83.44 184 ARG B O 1
ATOM 3024 N N . TRP B 1 185 ? 4.449 -4.309 11.781 1 84.62 185 TRP B N 1
ATOM 3025 C CA . TRP B 1 185 ? 3.189 -4.824 11.25 1 84.62 185 TRP B CA 1
ATOM 3026 C C . TRP B 1 185 ? 3.123 -6.34 11.383 1 84.62 185 TRP B C 1
ATOM 3028 O O . TRP B 1 185 ? 4.109 -7.035 11.125 1 84.62 185 TRP B O 1
ATOM 3038 N N . ARG B 1 186 ? 2.002 -6.828 11.836 1 83.75 186 ARG B N 1
ATOM 3039 C CA . ARG B 1 186 ? 1.789 -8.273 11.938 1 83.75 186 ARG B CA 1
ATOM 3040 C C . ARG B 1 186 ? 0.351 -8.633 11.586 1 83.75 186 ARG B C 1
ATOM 3042 O O . ARG B 1 186 ? -0.563 -7.832 11.766 1 83.75 186 ARG B O 1
#

Nearest PDB structures (foldseek):
  4iw3-assembly2_J  TM=7.832E-01  e=4.614E-10  Pseudomonas putida KT2440
  4j25-assembly5_E  TM=7.810E-01  e=4.131E-10  Pseudomonas putida KT2440
  3dkq-assembly1_C-2  TM=7.817E-01  e=1.740E-09  Shewanella baltica OS155
  3dkq-assembly1_B-2  TM=7.973E-01  e=2.862E-09  Shewanella baltica OS155
  3dkq-assembly1_A-2  TM=7.503E-01  e=2.054E-09  Shewanella baltica OS155